Protein AF-A0A424LTQ8-F1 (afdb_monomer_lite)

Sequence (205 aa):
MEDQVSGLEHLHDEPVENKLCDQGLQNGLINLIQSFLKNLHNIVESGQSKFTIGIYLDWYNEIPKEGSGSLGEYYKSGTFILKDDLNLGSEISSEIFNAEGLTGVSLEIQSWIKACFNNGKAQFHNKLRERNDLSIYANNLPVVCSEDDSSGVLFIVGDKMEDIPNDFNEVTRIHNRIISNWINKYNDCIRQRILNDGLNKVTEK

Secondary structure (DSSP, 8-state):
---------------TTHHHHHS-HHHHHHHHTHHHHHHHHHHTT-S---EEEEEEEEEEE-PPPTT---TT--EEEEEEEEEETT--TTTS-TTTTT-SS--HHHHHHHHHHHHHHHHTS-EEES--SS-TTEEEEEEEEEETTEEEEEEEEEEEEEE--S---TTHHHHHHHHHHHHHHHHHHHHHHHHHHHHHHHHHHHHT-

pLDDT: mean 82.55, std 18.39, range [30.42, 98.0]

Structure (mmCIF, N/CA/C/O backbone):
data_AF-A0A424LTQ8-F1
#
_entry.id   AF-A0A424LTQ8-F1
#
loop_
_atom_site.group_PDB
_atom_site.id
_atom_site.type_symbol
_atom_site.label_atom_id
_atom_site.label_alt_id
_atom_site.label_comp_id
_atom_site.label_asym_id
_atom_site.label_entity_id
_atom_site.label_seq_id
_atom_site.pdbx_PDB_ins_code
_atom_site.Cartn_x
_atom_site.Cartn_y
_atom_site.Cartn_z
_atom_site.occupancy
_atom_site.B_iso_or_equiv
_atom_site.auth_seq_id
_atom_site.auth_comp_id
_atom_site.auth_asym_id
_atom_site.auth_atom_id
_atom_site.pdbx_PDB_model_num
ATOM 1 N N . MET A 1 1 ? -19.118 -25.590 -57.450 1.00 36.28 1 MET A N 1
ATOM 2 C CA . MET A 1 1 ? -17.846 -26.235 -57.094 1.00 36.28 1 MET A CA 1
ATOM 3 C C . MET A 1 1 ? -16.843 -25.106 -57.103 1.00 36.28 1 MET A C 1
ATOM 5 O O . MET A 1 1 ? -16.717 -24.519 -58.168 1.00 36.28 1 MET A O 1
ATOM 9 N N . GLU A 1 2 ? -16.302 -24.779 -55.921 1.00 30.42 2 GLU A N 1
ATOM 10 C CA . GLU A 1 2 ? -15.212 -23.806 -55.671 1.00 30.42 2 GLU A CA 1
ATOM 11 C C . GLU A 1 2 ? -15.566 -22.328 -55.991 1.00 30.42 2 GLU A C 1
ATOM 13 O O . GLU A 1 2 ? -16.205 -22.032 -56.990 1.00 30.42 2 GLU A O 1
ATOM 18 N N . ASP A 1 3 ? -15.276 -21.310 -55.185 1.00 32.12 3 ASP A N 1
ATOM 19 C CA . ASP A 1 3 ? -14.577 -21.230 -53.907 1.00 32.12 3 ASP A CA 1
ATOM 20 C C . ASP A 1 3 ? -15.017 -19.967 -53.150 1.00 32.12 3 ASP A C 1
ATOM 22 O O . ASP A 1 3 ? -15.367 -18.940 -53.737 1.00 32.12 3 ASP A O 1
ATOM 26 N N . GLN A 1 4 ? -15.012 -20.077 -51.823 1.00 41.00 4 GLN A N 1
ATOM 27 C CA . GLN A 1 4 ? -15.064 -18.956 -50.891 1.00 41.00 4 GLN A CA 1
ATOM 28 C C . GLN A 1 4 ? -13.685 -18.275 -50.795 1.00 41.00 4 GLN A C 1
ATOM 30 O O . GLN A 1 4 ? -12.677 -18.819 -51.230 1.00 41.00 4 GLN A O 1
ATOM 35 N N . VAL A 1 5 ? -13.672 -17.150 -50.075 1.00 40.47 5 VAL A N 1
ATOM 36 C CA . VAL A 1 5 ? -12.535 -16.487 -49.406 1.00 40.47 5 VAL A CA 1
ATOM 37 C C . VAL A 1 5 ? -12.004 -15.231 -50.104 1.00 40.47 5 VAL A C 1
ATOM 39 O O . VAL A 1 5 ? -11.164 -15.272 -50.991 1.00 40.47 5 VAL A O 1
ATOM 42 N N . SER A 1 6 ? -12.414 -14.079 -49.571 1.00 33.31 6 SER A N 1
ATOM 43 C CA . SER A 1 6 ? -11.492 -12.980 -49.264 1.00 33.31 6 SER A CA 1
ATOM 44 C C . SER A 1 6 ? -12.150 -12.081 -48.218 1.00 33.31 6 SER A C 1
ATOM 46 O O . SER A 1 6 ? -12.940 -11.194 -48.524 1.00 33.31 6 SER A O 1
ATOM 48 N N . GLY A 1 7 ? -11.889 -12.406 -46.957 1.00 36.03 7 GLY A N 1
ATOM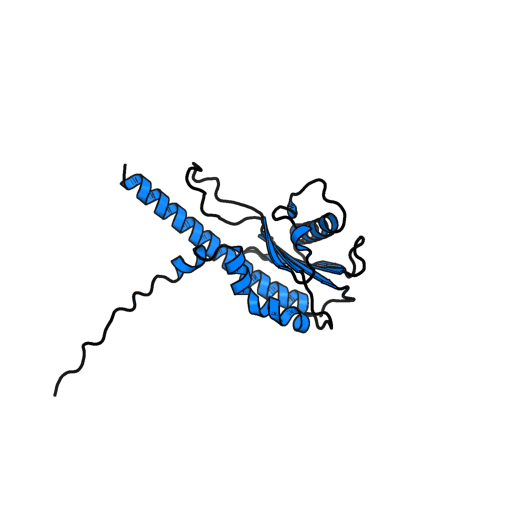 49 C CA . GLY A 1 7 ? -12.362 -11.686 -45.782 1.00 36.03 7 GLY A CA 1
ATOM 50 C C . GLY A 1 7 ? -11.366 -11.919 -44.659 1.00 36.03 7 GLY A C 1
ATOM 51 O O . GLY A 1 7 ? -11.648 -12.643 -43.713 1.00 36.03 7 GLY A O 1
ATOM 52 N N . LEU A 1 8 ? -10.161 -11.385 -44.836 1.00 34.38 8 LEU A N 1
ATOM 53 C CA . LEU A 1 8 ? -9.112 -11.328 -43.824 1.00 34.38 8 LEU A CA 1
ATOM 54 C C . LEU A 1 8 ? -8.571 -9.899 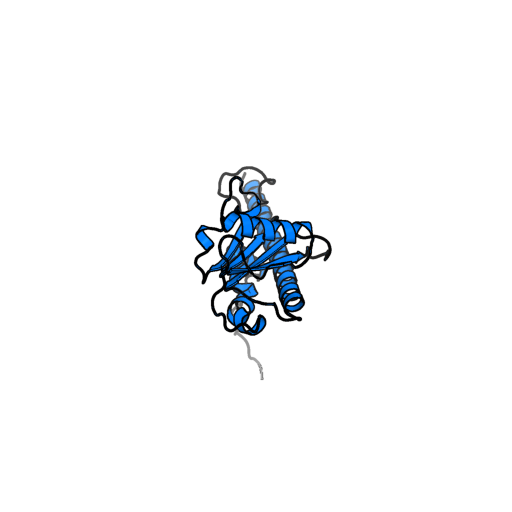-43.837 1.00 34.38 8 LEU A C 1
ATOM 56 O O . LEU A 1 8 ? -7.515 -9.607 -44.388 1.00 34.38 8 LEU A O 1
ATOM 60 N N . GLU A 1 9 ? -9.350 -8.988 -43.258 1.00 36.91 9 GLU A N 1
ATOM 61 C CA . GLU A 1 9 ? -8.767 -7.774 -42.704 1.00 36.91 9 GLU A CA 1
ATOM 62 C C . GLU A 1 9 ? -7.953 -8.198 -41.483 1.00 36.91 9 GLU A C 1
ATOM 64 O O . GLU A 1 9 ? -8.462 -8.780 -40.524 1.00 36.91 9 GLU A O 1
ATOM 69 N N . HIS A 1 10 ? -6.649 -7.976 -41.590 1.00 36.47 10 HIS A N 1
ATOM 70 C CA . HIS A 1 10 ? -5.674 -8.198 -40.544 1.00 36.47 10 HIS A CA 1
ATOM 71 C C . HIS A 1 10 ? -6.069 -7.420 -39.282 1.00 36.47 10 HIS A C 1
ATOM 73 O O . HIS A 1 10 ? -5.899 -6.204 -39.208 1.00 36.47 10 HIS A O 1
ATOM 79 N N . LEU A 1 11 ? -6.542 -8.141 -38.263 1.00 36.22 11 LEU A N 1
ATOM 80 C CA . LEU A 1 11 ? -6.367 -7.739 -36.873 1.00 36.22 11 LEU A CA 1
ATOM 81 C C . LEU A 1 11 ? -4.857 -7.652 -36.635 1.00 36.22 11 LEU A C 1
ATOM 83 O O . LEU A 1 11 ? -4.186 -8.652 -36.388 1.00 36.22 11 LEU A O 1
ATOM 87 N N . HIS A 1 12 ? -4.310 -6.448 -36.776 1.00 38.44 12 HIS A N 1
ATOM 88 C CA . HIS A 1 12 ? -3.075 -6.095 -36.102 1.00 38.44 12 HIS A CA 1
ATOM 89 C C . HIS A 1 12 ? -3.380 -6.118 -34.603 1.00 38.44 12 HIS A C 1
ATOM 91 O O . HIS A 1 12 ? -3.772 -5.111 -34.017 1.00 38.44 12 HIS A O 1
ATOM 97 N N . ASP A 1 13 ? -3.249 -7.298 -33.999 1.00 38.66 13 ASP A N 1
ATOM 98 C CA . ASP A 1 13 ? -3.041 -7.416 -32.566 1.00 38.66 13 ASP A CA 1
ATOM 99 C C . ASP A 1 13 ? -1.748 -6.659 -32.260 1.00 38.66 13 ASP A C 1
ATOM 101 O O . ASP A 1 13 ? -0.641 -7.166 -32.454 1.00 38.66 13 ASP A O 1
ATOM 105 N N . GLU A 1 14 ? -1.871 -5.403 -31.830 1.00 41.34 14 GLU A N 1
ATOM 106 C CA . GLU A 1 14 ? -0.775 -4.781 -31.103 1.00 41.34 14 GLU A CA 1
ATOM 107 C C . GLU A 1 14 ? -0.425 -5.706 -29.932 1.00 41.34 14 GLU A C 1
ATOM 109 O O . GLU A 1 14 ? -1.330 -6.104 -29.184 1.00 41.34 14 GLU A O 1
ATOM 114 N N . PRO A 1 15 ? 0.853 -6.084 -29.760 1.00 42.12 15 PRO A N 1
ATOM 115 C CA . PRO A 1 15 ? 1.232 -6.982 -28.688 1.00 42.12 15 PRO A CA 1
ATOM 116 C C . PRO A 1 15 ? 0.798 -6.359 -27.359 1.00 42.12 15 PRO A C 1
ATOM 118 O O . PRO A 1 15 ? 1.140 -5.218 -27.048 1.00 42.12 15 PRO A O 1
ATOM 121 N N . VAL A 1 16 ? 0.026 -7.125 -26.580 1.00 47.75 16 VAL A N 1
ATOM 122 C CA . VAL A 1 16 ? -0.549 -6.762 -25.268 1.00 47.75 16 VAL A CA 1
ATOM 123 C C . VAL A 1 16 ? 0.485 -6.123 -24.325 1.00 47.75 16 VAL A C 1
ATOM 125 O O . VAL A 1 16 ? 0.123 -5.351 -23.439 1.00 47.75 16 VAL A O 1
ATOM 128 N N . GLU A 1 17 ? 1.769 -6.402 -24.549 1.00 46.22 17 GLU A N 1
ATOM 129 C CA . GLU A 1 17 ? 2.908 -5.837 -23.831 1.00 46.22 17 GLU A CA 1
ATOM 130 C C . GLU A 1 17 ? 3.000 -4.306 -23.924 1.00 46.22 17 GLU A C 1
ATOM 132 O O . GLU A 1 17 ? 3.291 -3.690 -22.905 1.00 46.22 17 GLU A O 1
ATOM 137 N N . ASN A 1 18 ? 2.656 -3.662 -25.048 1.00 49.69 18 ASN A N 1
ATOM 138 C CA . ASN A 1 18 ? 2.764 -2.196 -25.151 1.00 49.69 18 ASN A CA 1
ATOM 139 C C . ASN A 1 18 ? 1.735 -1.455 -24.279 1.00 49.69 18 ASN A C 1
ATOM 141 O O . ASN A 1 18 ? 2.055 -0.430 -23.685 1.00 49.69 18 ASN A O 1
ATOM 145 N N . LYS A 1 19 ? 0.534 -2.016 -24.081 1.00 60.84 19 LYS A N 1
ATOM 146 C CA . LYS A 1 19 ? -0.548 -1.338 -23.338 1.00 60.84 19 LYS A CA 1
ATOM 147 C C . LYS A 1 19 ? -0.306 -1.233 -21.830 1.00 60.84 19 LYS A C 1
ATOM 149 O O . LYS A 1 19 ? -0.978 -0.445 -21.165 1.00 60.84 19 LYS A O 1
ATOM 154 N N . LEU A 1 20 ? 0.602 -2.038 -21.270 1.00 66.56 20 LEU A N 1
ATOM 155 C CA . LEU A 1 20 ? 0.765 -2.164 -19.818 1.00 66.56 20 LEU A CA 1
ATOM 156 C C . LEU A 1 20 ? 1.574 -1.008 -19.216 1.00 66.56 20 LEU A C 1
ATOM 158 O O . LEU A 1 20 ? 1.209 -0.514 -18.153 1.00 66.56 20 LEU A O 1
ATOM 162 N N . CYS A 1 21 ? 2.616 -0.538 -19.907 1.00 69.81 21 CYS A N 1
ATOM 163 C CA . CYS A 1 21 ? 3.377 0.645 -19.498 1.00 69.81 21 CYS A CA 1
ATOM 164 C C . CYS A 1 21 ? 2.826 1.973 -20.051 1.00 69.81 21 CYS A C 1
ATOM 166 O O . CYS A 1 21 ? 3.311 3.035 -19.666 1.00 69.81 21 CYS A O 1
ATOM 168 N N . ASP A 1 22 ? 1.792 1.934 -20.897 1.00 63.06 22 ASP A N 1
ATOM 169 C CA . ASP A 1 22 ? 1.075 3.133 -21.358 1.00 63.06 22 ASP A CA 1
ATOM 170 C C . ASP A 1 22 ? 0.050 3.642 -20.330 1.00 63.06 22 ASP A C 1
ATOM 172 O O . ASP A 1 22 ? -0.282 4.829 -20.287 1.00 63.06 22 ASP A O 1
ATOM 176 N N . GLN A 1 23 ? -0.445 2.755 -19.464 1.00 67.00 23 GLN A N 1
ATOM 177 C CA . GLN A 1 23 ? -1.283 3.123 -18.329 1.00 67.00 23 GLN A CA 1
ATOM 178 C C . GLN A 1 23 ? -0.360 3.490 -17.165 1.00 67.00 23 GLN A C 1
ATOM 180 O O . GLN A 1 23 ? 0.257 2.610 -16.573 1.00 67.00 23 GLN A O 1
ATOM 185 N N . GLY A 1 24 ? -0.236 4.784 -16.841 1.00 81.50 24 GLY A N 1
ATOM 186 C CA . GLY A 1 24 ? 0.601 5.231 -15.718 1.00 81.50 24 GLY A CA 1
ATOM 187 C C . GLY A 1 24 ? 0.366 4.393 -14.452 1.00 81.50 24 GLY A C 1
ATOM 188 O O . GLY A 1 24 ? -0.779 4.045 -14.154 1.00 81.50 24 GLY A O 1
ATOM 189 N N . LEU A 1 25 ? 1.444 4.066 -13.726 1.00 89.38 25 LEU A N 1
ATOM 190 C CA . LEU A 1 25 ? 1.485 3.046 -12.664 1.00 89.38 25 LEU A CA 1
ATOM 191 C C . LEU A 1 25 ? 0.255 3.039 -11.739 1.00 89.38 25 LEU A C 1
ATOM 193 O O . LEU A 1 25 ? -0.378 2.003 -11.553 1.00 89.38 25 LEU A O 1
ATOM 197 N N . GLN A 1 26 ? -0.116 4.202 -11.197 1.00 91.25 26 GLN A N 1
ATOM 198 C CA . GLN A 1 26 ? -1.254 4.342 -10.285 1.00 91.25 26 GLN A CA 1
ATOM 199 C C . GLN A 1 26 ? -2.590 3.936 -10.927 1.00 91.25 26 GLN A C 1
ATOM 201 O O . GLN A 1 26 ? -3.378 3.229 -10.303 1.00 91.25 26 GLN A O 1
ATOM 206 N N . ASN A 1 27 ? -2.839 4.328 -12.179 1.00 91.50 27 ASN A N 1
ATOM 207 C CA . ASN A 1 27 ? -4.059 3.951 -12.898 1.00 91.50 27 ASN A CA 1
ATOM 208 C C . ASN A 1 27 ? -4.094 2.446 -13.173 1.00 91.50 27 ASN A C 1
ATOM 210 O O . ASN A 1 27 ? -5.141 1.819 -13.020 1.00 91.50 27 ASN A O 1
ATOM 214 N N . GLY A 1 28 ? -2.948 1.862 -13.535 1.00 91.81 28 GLY A N 1
ATOM 215 C CA . GLY A 1 28 ? -2.819 0.419 -13.716 1.00 91.81 28 GLY A CA 1
ATOM 216 C C . GLY A 1 28 ? -3.145 -0.357 -12.435 1.00 91.81 28 GLY A C 1
ATOM 217 O O . GLY A 1 28 ? -3.942 -1.295 -12.473 1.00 91.81 28 GLY A O 1
ATOM 218 N N . LEU A 1 29 ? -2.629 0.098 -11.287 1.00 93.81 29 LEU A N 1
ATOM 219 C CA . LEU A 1 29 ? -2.947 -0.467 -9.972 1.00 93.81 29 LEU A CA 1
ATOM 220 C C . LEU A 1 29 ? -4.442 -0.353 -9.648 1.00 93.81 29 LEU A C 1
ATOM 222 O O . LEU A 1 29 ? -5.066 -1.352 -9.298 1.00 93.81 29 LEU A O 1
ATOM 226 N N . ILE A 1 30 ? -5.039 0.833 -9.809 1.00 94.25 30 ILE A N 1
ATOM 227 C CA . ILE A 1 30 ? -6.473 1.051 -9.554 1.00 94.25 30 ILE A CA 1
ATOM 228 C C . ILE A 1 30 ? -7.331 0.120 -10.417 1.00 94.25 30 ILE A C 1
ATOM 230 O O . ILE A 1 30 ? -8.265 -0.498 -9.905 1.00 94.25 30 ILE A O 1
ATOM 234 N N . ASN A 1 31 ? -7.009 -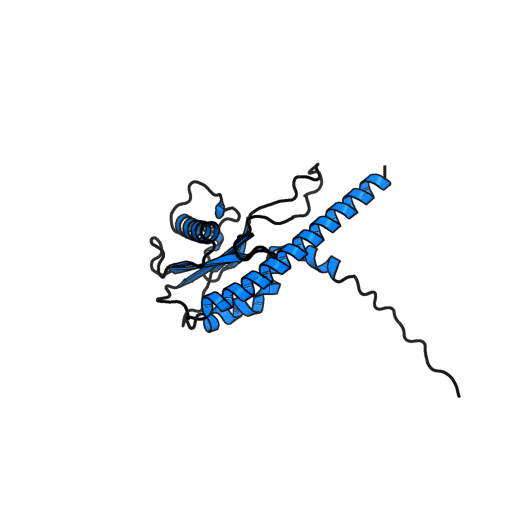0.010 -11.706 1.00 93.44 31 ASN A N 1
ATOM 235 C CA . ASN A 1 31 ? -7.736 -0.881 -12.628 1.00 93.44 31 ASN A CA 1
ATOM 236 C C . ASN A 1 31 ? -7.616 -2.358 -12.232 1.00 93.44 31 ASN A C 1
ATOM 238 O O . ASN A 1 31 ? -8.616 -3.075 -12.243 1.00 93.44 31 ASN A O 1
ATOM 242 N N . LEU A 1 32 ? -6.417 -2.801 -11.841 1.00 94.00 32 LEU A N 1
ATOM 243 C CA . LEU A 1 32 ? -6.137 -4.182 -11.448 1.00 94.00 32 LEU A CA 1
ATOM 244 C C . LEU A 1 32 ? -6.986 -4.632 -10.255 1.00 94.00 32 LEU A C 1
ATOM 246 O O . LEU A 1 32 ? -7.544 -5.728 -10.270 1.00 94.00 32 LEU A O 1
ATOM 250 N N . ILE A 1 33 ? -7.088 -3.790 -9.223 1.00 93.94 33 ILE A N 1
ATOM 251 C CA . ILE A 1 33 ? -7.769 -4.142 -7.970 1.00 93.94 33 ILE A CA 1
ATOM 252 C C . ILE A 1 33 ? -9.131 -3.466 -7.806 1.00 93.94 33 ILE A C 1
ATOM 254 O O . ILE A 1 33 ? -9.692 -3.453 -6.712 1.00 93.94 33 ILE A O 1
ATOM 258 N N . GLN A 1 34 ? -9.711 -2.931 -8.881 1.00 94.44 34 GLN A N 1
ATOM 259 C CA . GLN A 1 34 ? -10.949 -2.153 -8.813 1.00 94.44 34 GLN A CA 1
ATOM 260 C C . GLN A 1 34 ? -12.094 -2.911 -8.120 1.00 94.44 34 GLN A C 1
ATOM 262 O O . GLN A 1 34 ? -12.846 -2.330 -7.334 1.00 94.44 34 GLN A O 1
ATOM 267 N N . SER A 1 35 ? -12.222 -4.212 -8.389 1.00 92.12 35 SER A N 1
ATOM 268 C CA . SER A 1 35 ? -13.236 -5.069 -7.764 1.00 92.12 35 SER A CA 1
ATOM 269 C C . SER A 1 35 ? -13.028 -5.216 -6.257 1.00 92.12 35 SER A C 1
ATOM 271 O O . SER A 1 35 ? -14.005 -5.201 -5.512 1.00 92.12 35 SER A O 1
ATOM 273 N N . PHE A 1 36 ? -11.778 -5.301 -5.798 1.00 92.56 36 PHE A N 1
ATOM 274 C CA . PHE A 1 36 ? -11.443 -5.310 -4.374 1.00 92.56 36 PHE A CA 1
ATOM 275 C C . PHE A 1 36 ? -11.800 -3.971 -3.723 1.00 92.56 36 PHE A C 1
ATOM 277 O O . PHE A 1 36 ? -12.540 -3.940 -2.743 1.00 92.56 36 PHE A O 1
ATOM 284 N N . LEU A 1 37 ? -11.382 -2.854 -4.331 1.00 91.69 37 LEU A N 1
ATOM 285 C CA . LEU A 1 37 ? -11.650 -1.501 -3.825 1.00 91.69 37 LEU A CA 1
ATOM 286 C C . LEU A 1 37 ? -13.154 -1.207 -3.681 1.00 91.69 37 LEU A C 1
ATOM 288 O O . LEU A 1 37 ? -13.581 -0.577 -2.710 1.00 91.69 37 LEU A O 1
ATOM 292 N N . LYS A 1 38 ? -13.969 -1.657 -4.645 1.00 90.12 38 LYS A N 1
ATOM 293 C CA . LYS A 1 38 ? -15.429 -1.462 -4.638 1.00 90.12 38 LYS A CA 1
ATOM 294 C C . LYS A 1 38 ? -16.132 -2.315 -3.585 1.00 90.12 38 LYS A C 1
ATOM 296 O O . LYS A 1 38 ? -17.076 -1.841 -2.960 1.00 90.12 38 LYS A O 1
ATOM 301 N N . ASN A 1 39 ? -15.677 -3.549 -3.385 1.00 89.69 39 ASN A N 1
ATOM 302 C CA . ASN A 1 39 ? -16.342 -4.515 -2.510 1.00 89.69 39 ASN A CA 1
ATOM 303 C C . ASN A 1 39 ? -15.751 -4.581 -1.099 1.00 89.69 39 ASN A C 1
ATOM 305 O O . ASN A 1 39 ? -16.219 -5.384 -0.300 1.00 89.69 39 ASN A O 1
ATOM 309 N N . LEU A 1 40 ? -14.764 -3.741 -0.774 1.00 89.44 40 LEU A N 1
ATOM 310 C CA . LEU A 1 40 ? -14.056 -3.807 0.503 1.00 89.44 40 LEU A CA 1
ATOM 311 C C . LEU A 1 40 ? -14.987 -3.760 1.724 1.00 89.44 40 LEU A C 1
ATOM 313 O O . LEU A 1 40 ? -14.783 -4.521 2.656 1.00 89.44 40 LEU A O 1
ATOM 317 N N . HIS A 1 41 ? -16.040 -2.941 1.698 1.00 86.38 41 HIS A N 1
ATOM 318 C CA . HIS A 1 41 ? -17.040 -2.886 2.774 1.00 86.38 41 HIS A CA 1
ATOM 319 C C . HIS A 1 41 ? -17.693 -4.253 3.058 1.00 86.38 41 HIS A C 1
ATOM 321 O O . HIS A 1 41 ? -17.891 -4.611 4.213 1.00 86.38 41 HIS A O 1
ATOM 327 N N . ASN A 1 42 ? -17.965 -5.045 2.013 1.00 85.94 42 ASN A N 1
ATOM 328 C CA . ASN A 1 42 ? -18.494 -6.402 2.159 1.00 85.94 42 ASN A CA 1
ATOM 329 C C . ASN A 1 42 ? -17.425 -7.362 2.682 1.00 85.94 42 ASN A C 1
ATOM 331 O O . ASN A 1 42 ? -17.721 -8.212 3.509 1.00 85.94 42 ASN A O 1
ATOM 335 N N . ILE A 1 43 ? -16.188 -7.219 2.197 1.00 84.31 43 ILE A N 1
ATOM 336 C CA . ILE A 1 43 ? -15.061 -8.084 2.568 1.00 84.31 43 ILE A CA 1
ATOM 337 C C . ILE A 1 43 ? -14.685 -7.898 4.042 1.00 84.31 43 ILE A C 1
ATOM 339 O O . ILE A 1 43 ? -14.339 -8.864 4.705 1.00 84.31 43 ILE A O 1
ATOM 343 N N . VAL A 1 44 ? -14.735 -6.666 4.550 1.00 82.94 44 VAL A N 1
ATOM 344 C CA . VAL A 1 44 ? -14.394 -6.344 5.944 1.00 82.94 44 VAL A CA 1
ATOM 345 C C . VAL A 1 44 ? -15.604 -6.520 6.875 1.00 82.94 44 VAL A C 1
ATOM 347 O O . VAL A 1 44 ? -15.513 -6.235 8.064 1.00 82.94 44 VAL A O 1
ATOM 350 N N . GLU A 1 45 ? -16.743 -6.988 6.345 1.00 78.50 45 GLU A N 1
ATOM 351 C CA . GLU A 1 45 ? -18.013 -7.173 7.065 1.00 78.50 45 GLU A CA 1
ATOM 352 C C . GLU A 1 45 ? -18.423 -5.952 7.907 1.00 78.50 45 GLU A C 1
ATOM 354 O O . GLU A 1 45 ? -19.097 -6.062 8.933 1.00 78.50 45 GLU A O 1
ATOM 359 N N . SER A 1 46 ? -18.011 -4.756 7.485 1.00 67.94 46 SER A N 1
ATOM 360 C CA . SER A 1 46 ? -18.218 -3.546 8.260 1.00 67.94 46 SER A CA 1
ATOM 361 C C . SER A 1 46 ? -19.415 -2.776 7.713 1.00 67.94 46 SER A C 1
ATOM 363 O O . SER A 1 46 ? -19.612 -2.634 6.508 1.00 67.94 46 SER A O 1
ATOM 365 N N . GLY A 1 47 ? -20.214 -2.200 8.614 1.00 64.06 47 GLY A N 1
ATOM 366 C CA . GLY A 1 47 ? -21.229 -1.208 8.236 1.00 64.06 47 GLY A CA 1
ATOM 367 C C . GLY A 1 47 ? -20.625 0.106 7.713 1.00 64.06 47 GLY A C 1
ATOM 368 O O . GLY A 1 47 ? -21.355 1.066 7.471 1.00 64.06 47 GLY A O 1
ATOM 369 N N . GLN A 1 48 ? -19.298 0.177 7.584 1.00 66.00 48 GLN A N 1
ATOM 370 C CA . GLN A 1 48 ? -18.566 1.352 7.149 1.00 66.00 48 GLN A CA 1
ATOM 371 C C . GLN A 1 48 ? -18.477 1.374 5.627 1.00 66.00 48 GLN A C 1
ATOM 373 O O . GLN A 1 48 ? -18.240 0.361 4.972 1.00 66.00 48 GLN A O 1
ATOM 378 N N . SER A 1 49 ? -18.647 2.560 5.051 1.00 70.88 49 SER A N 1
ATOM 379 C CA . SER A 1 49 ? -18.654 2.736 3.594 1.00 70.88 49 SER A CA 1
ATOM 380 C C . SER A 1 49 ? -17.432 3.479 3.060 1.00 70.88 49 SER A C 1
ATOM 382 O O . SER A 1 49 ? -17.228 3.491 1.845 1.00 70.88 49 SER A O 1
ATOM 384 N N . LYS A 1 50 ? -16.620 4.085 3.938 1.00 90.38 50 LYS A N 1
ATOM 385 C CA . LYS A 1 50 ? -15.533 4.985 3.550 1.00 90.38 50 LYS A CA 1
ATOM 386 C C . LYS A 1 50 ? -14.175 4.428 3.933 1.00 90.38 50 LYS A C 1
ATOM 388 O O . LYS A 1 50 ? -13.933 4.094 5.087 1.00 90.38 50 LYS A O 1
ATOM 393 N N . PHE A 1 51 ? -13.286 4.389 2.949 1.00 93.88 51 PHE A N 1
ATOM 394 C CA . PHE A 1 51 ? -11.905 3.973 3.136 1.00 93.88 51 PHE A CA 1
ATOM 395 C C . PHE A 1 51 ? -10.960 4.886 2.356 1.00 93.88 51 PHE A C 1
ATOM 397 O O . PHE A 1 51 ? -11.246 5.254 1.213 1.00 93.88 51 PHE A O 1
ATOM 404 N N . THR A 1 52 ? -9.802 5.175 2.943 1.00 96.06 52 THR A N 1
ATOM 405 C CA . THR A 1 52 ? -8.617 5.605 2.200 1.00 96.06 52 THR A CA 1
ATOM 406 C C . THR A 1 52 ? -7.683 4.415 2.068 1.00 96.06 52 THR A C 1
ATOM 408 O O . THR A 1 52 ? -7.235 3.841 3.056 1.00 96.06 52 THR A O 1
ATOM 411 N N . ILE A 1 53 ? -7.414 4.018 0.832 1.00 96.69 53 ILE A N 1
ATOM 412 C CA . ILE A 1 53 ? -6.622 2.841 0.493 1.00 96.69 53 ILE A CA 1
ATOM 413 C C . ILE A 1 53 ? -5.421 3.329 -0.286 1.00 96.69 53 ILE A C 1
ATOM 415 O O . ILE A 1 53 ? -5.571 4.049 -1.275 1.00 96.69 53 ILE A O 1
ATOM 419 N N . GLY A 1 54 ? -4.236 2.912 0.127 1.00 97.38 54 GLY A N 1
ATOM 420 C CA . GLY A 1 54 ? -3.020 3.242 -0.583 1.00 97.38 54 GLY A CA 1
ATOM 421 C C . GLY A 1 54 ? -2.025 2.105 -0.570 1.00 97.38 54 GLY A C 1
ATOM 422 O O . GLY A 1 54 ? -2.177 1.099 0.121 1.00 97.38 54 GLY A O 1
ATOM 423 N N . ILE A 1 55 ? -1.004 2.274 -1.390 1.00 97.81 55 ILE A N 1
ATOM 424 C CA . ILE A 1 55 ? 0.073 1.317 -1.543 1.00 97.81 55 ILE A CA 1
ATOM 425 C C . ILE A 1 55 ? 1.400 2.054 -1.523 1.00 97.81 55 ILE A C 1
ATOM 427 O O . ILE A 1 55 ? 1.613 2.989 -2.291 1.00 97.81 55 ILE A O 1
ATOM 431 N N . TYR A 1 56 ? 2.284 1.635 -0.631 1.00 97.69 56 TYR A N 1
ATOM 432 C CA . TYR A 1 56 ? 3.691 1.989 -0.670 1.00 97.69 56 TYR A CA 1
ATOM 433 C C . TYR A 1 56 ? 4.447 0.937 -1.480 1.00 97.69 56 TYR A C 1
ATOM 435 O O . TYR A 1 56 ? 4.258 -0.258 -1.262 1.00 97.69 56 TYR A O 1
ATOM 443 N N . LEU A 1 57 ? 5.309 1.383 -2.387 1.00 96.75 57 LEU A N 1
ATOM 444 C CA . LEU A 1 57 ? 6.228 0.554 -3.154 1.00 96.75 57 LEU A CA 1
ATOM 445 C C . LEU A 1 57 ? 7.660 0.946 -2.807 1.00 96.75 57 LEU A C 1
ATOM 447 O O . LEU A 1 57 ? 8.030 2.118 -2.932 1.00 96.75 57 LEU A O 1
ATOM 451 N N . ASP A 1 58 ? 8.457 -0.043 -2.412 1.00 94.62 58 ASP A N 1
ATOM 452 C CA . ASP A 1 58 ? 9.879 0.157 -2.122 1.00 94.62 58 ASP A CA 1
ATOM 453 C C . ASP A 1 58 ? 10.671 0.456 -3.397 1.00 94.62 58 ASP A C 1
ATOM 455 O O . ASP A 1 58 ? 11.586 1.274 -3.395 1.00 94.62 58 ASP A O 1
ATOM 459 N N . TRP A 1 59 ? 10.250 -0.117 -4.527 1.00 91.94 59 TRP A N 1
ATOM 460 C CA . TRP A 1 59 ? 10.791 0.249 -5.827 1.00 91.94 59 TRP A CA 1
ATOM 461 C C . TRP A 1 59 ? 9.806 -0.010 -6.979 1.00 91.94 59 TRP A C 1
ATOM 463 O O . TRP A 1 59 ? 9.006 -0.947 -6.956 1.00 91.94 59 TRP A O 1
ATOM 473 N N . TYR A 1 60 ? 9.890 0.814 -8.019 1.00 91.38 60 TYR A N 1
ATOM 474 C CA . TYR A 1 60 ? 9.271 0.634 -9.332 1.00 91.38 60 TYR A CA 1
ATOM 475 C C . TYR A 1 60 ? 10.094 1.362 -10.403 1.00 91.38 60 TYR A C 1
ATOM 477 O O . TYR A 1 60 ? 10.882 2.256 -10.085 1.00 91.38 60 TYR A O 1
ATOM 485 N N . ASN A 1 61 ? 9.909 0.982 -11.668 1.00 88.38 61 ASN A N 1
ATOM 486 C CA . ASN A 1 61 ? 10.541 1.644 -12.806 1.00 88.38 61 ASN A CA 1
ATOM 487 C C . ASN A 1 61 ? 9.652 2.765 -13.360 1.00 88.38 61 ASN A C 1
ATOM 489 O O . ASN A 1 61 ? 8.450 2.575 -13.540 1.00 88.38 61 ASN A O 1
ATOM 493 N N . GLU A 1 62 ? 10.235 3.904 -13.721 1.00 83.75 62 GLU A N 1
ATOM 494 C CA . GLU A 1 62 ? 9.535 4.970 -14.450 1.00 83.75 62 GLU A CA 1
ATOM 495 C C . GLU A 1 62 ? 10.316 5.382 -15.704 1.00 83.75 62 GLU A C 1
ATOM 497 O O . GLU A 1 62 ? 11.547 5.343 -15.725 1.00 83.75 62 GLU A O 1
ATOM 502 N N . ILE A 1 63 ? 9.597 5.783 -16.760 1.00 76.31 63 ILE A N 1
ATOM 503 C CA . ILE A 1 63 ? 10.221 6.352 -17.957 1.00 76.31 63 ILE A CA 1
ATOM 504 C C . ILE A 1 63 ? 10.854 7.702 -17.576 1.00 76.31 63 ILE A C 1
ATOM 506 O O . ILE A 1 63 ? 10.187 8.537 -16.956 1.00 76.31 63 ILE A O 1
ATOM 510 N N . PRO A 1 64 ? 12.116 7.964 -17.949 1.00 68.25 64 PRO A N 1
ATOM 511 C CA . PRO A 1 64 ? 12.784 9.207 -17.593 1.00 68.25 64 PRO A CA 1
ATOM 512 C C . PRO A 1 64 ? 12.145 10.399 -18.296 1.00 68.25 64 PRO A C 1
ATOM 514 O O . PRO A 1 64 ? 11.737 10.314 -19.456 1.00 68.25 64 PRO A O 1
ATOM 517 N N . LYS A 1 65 ? 12.152 11.557 -17.633 1.00 66.00 65 LYS A N 1
ATOM 518 C CA . LYS A 1 65 ? 11.896 12.824 -18.327 1.00 66.00 65 LYS A CA 1
ATOM 519 C C . LYS A 1 65 ? 13.047 13.088 -19.300 1.00 66.00 65 LYS A C 1
ATOM 521 O O . LYS A 1 65 ? 14.212 12.860 -18.952 1.00 66.00 65 LYS A O 1
ATOM 526 N N . GLU A 1 66 ? 12.723 13.551 -20.507 1.00 59.62 66 GLU A N 1
ATOM 527 C CA . GLU A 1 66 ? 13.710 13.844 -21.551 1.00 59.62 66 GLU A CA 1
ATOM 528 C C . GLU A 1 66 ? 14.879 14.679 -20.997 1.00 59.62 66 GLU A C 1
ATOM 530 O O . GLU A 1 66 ? 14.672 15.696 -20.338 1.00 59.62 66 GLU A O 1
ATOM 535 N N . GLY A 1 67 ? 16.114 14.226 -21.239 1.00 55.06 67 GLY A N 1
ATOM 536 C CA . GLY A 1 67 ? 17.337 14.919 -20.810 1.00 55.06 67 GLY A CA 1
ATOM 537 C C . GLY A 1 67 ? 17.984 14.419 -19.511 1.00 55.06 67 GLY A C 1
ATOM 538 O O . GLY A 1 67 ? 19.080 14.869 -19.190 1.00 55.06 67 GLY A O 1
ATOM 539 N N . SER A 1 68 ? 17.378 13.466 -18.793 1.00 55.75 68 SER A N 1
ATOM 540 C CA . SER A 1 68 ? 18.028 12.787 -17.656 1.00 55.75 68 SER A CA 1
ATOM 541 C C . SER A 1 68 ? 18.963 11.677 -18.159 1.00 55.75 68 SER A C 1
ATOM 543 O O . SER A 1 68 ? 18.547 10.637 -18.667 1.00 55.75 68 SER A O 1
ATOM 545 N N . GLY A 1 69 ? 20.265 11.958 -18.142 1.00 52.88 69 GLY A N 1
ATOM 546 C CA . GLY A 1 69 ? 21.297 11.081 -18.680 1.00 52.88 69 GLY A CA 1
ATOM 547 C C . GLY A 1 69 ? 21.842 10.108 -17.640 1.00 52.88 69 GLY A C 1
ATOM 548 O O . GLY A 1 69 ? 22.718 10.478 -16.877 1.00 52.88 69 GLY A O 1
ATOM 549 N N . SER A 1 70 ? 21.378 8.859 -17.657 1.00 52.72 70 SER A N 1
ATOM 550 C CA . SER A 1 70 ? 22.172 7.622 -17.515 1.00 52.72 70 SER A CA 1
ATOM 551 C C . SER A 1 70 ? 21.232 6.416 -17.379 1.00 52.72 70 SER A C 1
ATOM 553 O O . SER A 1 70 ? 20.105 6.546 -16.911 1.00 52.72 70 SER A O 1
ATOM 555 N N . LEU A 1 71 ? 21.707 5.224 -17.759 1.00 51.62 71 LEU A N 1
ATOM 556 C CA . LEU A 1 71 ? 20.982 3.949 -17.630 1.00 51.62 71 LEU A CA 1
ATOM 557 C C . LEU A 1 71 ? 20.707 3.490 -16.177 1.00 51.62 71 LEU A C 1
ATOM 559 O O . LEU A 1 71 ? 20.183 2.398 -15.973 1.00 51.62 71 LEU A O 1
ATOM 563 N N . GLY A 1 72 ? 21.080 4.288 -15.170 1.00 50.34 72 GLY A N 1
ATOM 564 C CA . GLY A 1 72 ? 21.054 3.907 -13.754 1.00 50.34 72 GLY A CA 1
ATOM 565 C C . GLY A 1 72 ? 19.947 4.536 -12.899 1.00 50.34 72 GLY A C 1
ATOM 566 O O . GLY A 1 72 ? 19.740 4.073 -11.783 1.00 50.34 72 GLY A O 1
ATOM 567 N N . GLU A 1 73 ? 19.219 5.548 -13.384 1.00 56.09 73 GLU A N 1
ATOM 568 C CA . GLU A 1 73 ? 18.291 6.368 -12.571 1.00 56.09 73 GLU A CA 1
ATOM 569 C C . GLU A 1 73 ? 16.802 6.053 -12.816 1.00 56.09 73 GLU A C 1
ATOM 571 O O . GLU A 1 73 ? 15.959 6.945 -12.895 1.00 56.09 73 GLU A O 1
ATOM 576 N N . TYR A 1 74 ? 16.458 4.773 -12.972 1.00 69.38 74 TYR A N 1
ATOM 577 C CA . TYR A 1 74 ? 15.090 4.353 -13.322 1.00 69.38 74 TYR A CA 1
ATOM 578 C C . TYR A 1 74 ? 14.252 3.879 -12.138 1.00 69.38 74 TYR A C 1
ATOM 580 O O . TYR A 1 74 ? 13.043 3.726 -12.283 1.00 69.38 74 TYR A O 1
ATOM 588 N N . TYR A 1 75 ? 14.882 3.665 -10.982 1.00 80.69 75 TYR A N 1
ATOM 589 C CA . TYR A 1 75 ? 14.240 3.129 -9.787 1.00 80.69 75 TYR A CA 1
ATOM 590 C C . TYR A 1 75 ? 13.727 4.254 -8.894 1.00 80.69 75 TYR A C 1
ATOM 592 O O . TYR A 1 75 ? 14.484 5.136 -8.488 1.00 80.69 75 TYR A O 1
ATOM 600 N N . LYS A 1 76 ? 12.444 4.192 -8.546 1.00 88.06 76 LYS A N 1
ATOM 601 C CA . LYS A 1 76 ? 11.812 5.091 -7.579 1.00 88.06 76 LYS A CA 1
ATOM 602 C C . LYS A 1 76 ? 11.078 4.298 -6.520 1.00 88.06 76 LYS A C 1
ATOM 604 O O . LYS A 1 76 ? 10.532 3.248 -6.821 1.00 88.06 76 LYS A O 1
ATOM 609 N N . SER A 1 77 ? 11.009 4.837 -5.311 1.00 92.56 77 SER A N 1
ATOM 610 C CA . SER A 1 77 ? 10.052 4.406 -4.293 1.00 92.56 77 SER A CA 1
ATOM 611 C C . SER A 1 77 ? 8.909 5.413 -4.231 1.00 92.56 77 SER A C 1
ATOM 613 O O . SER A 1 77 ? 9.042 6.555 -4.684 1.00 92.56 77 SER A O 1
ATOM 615 N N . GLY A 1 78 ? 7.750 5.001 -3.731 1.00 94.62 78 GLY A N 1
ATOM 616 C CA . GLY A 1 78 ? 6.635 5.931 -3.638 1.00 94.62 78 GLY A CA 1
ATOM 617 C C . GLY A 1 78 ? 5.364 5.334 -3.074 1.00 94.62 78 GLY A C 1
ATOM 618 O O . GLY A 1 78 ? 5.181 4.122 -3.032 1.00 94.62 78 GLY A O 1
ATOM 619 N N . THR A 1 79 ? 4.482 6.223 -2.641 1.00 96.12 79 THR A N 1
ATOM 620 C CA . THR A 1 79 ? 3.162 5.902 -2.114 1.00 96.12 79 THR A CA 1
ATOM 621 C C . THR A 1 79 ? 2.088 6.428 -3.046 1.00 96.12 79 THR A C 1
ATOM 623 O O . THR A 1 79 ? 2.128 7.582 -3.473 1.00 96.12 79 THR A O 1
ATOM 626 N N . PHE A 1 80 ? 1.118 5.574 -3.348 1.00 95.81 80 PHE A N 1
ATOM 627 C CA . PHE A 1 80 ? 0.028 5.857 -4.267 1.00 95.81 80 PHE A CA 1
ATOM 628 C C . PHE A 1 80 ? -1.302 5.656 -3.559 1.00 95.81 80 PHE A C 1
ATOM 630 O O . PHE A 1 80 ? -1.553 4.599 -2.981 1.00 95.81 80 PHE A O 1
ATOM 637 N N . ILE A 1 81 ? -2.170 6.660 -3.632 1.00 96.56 81 ILE A N 1
ATOM 638 C CA . ILE A 1 81 ? -3.535 6.565 -3.119 1.00 96.56 81 ILE A CA 1
ATOM 639 C C . ILE A 1 81 ? -4.425 5.950 -4.198 1.00 96.56 81 ILE A C 1
ATOM 641 O O . ILE A 1 81 ? -4.526 6.464 -5.309 1.00 96.56 81 ILE A O 1
ATOM 645 N N . LEU A 1 82 ? -5.048 4.821 -3.883 1.00 96.00 82 LEU A N 1
ATOM 646 C CA . LEU A 1 82 ? -5.877 4.039 -4.804 1.00 96.00 82 LEU A CA 1
ATOM 647 C C . LEU A 1 82 ? -7.369 4.356 -4.636 1.00 96.00 82 LEU A C 1
ATOM 649 O O . LEU A 1 82 ? -8.153 4.199 -5.570 1.00 96.00 82 LEU A O 1
ATOM 653 N N . LYS A 1 83 ? -7.756 4.806 -3.440 1.00 95.50 83 LYS A N 1
ATOM 654 C CA . LYS A 1 83 ? -9.102 5.259 -3.076 1.00 95.50 83 LYS A CA 1
ATOM 655 C C . LYS A 1 83 ? -8.982 6.231 -1.902 1.00 95.50 83 LYS A C 1
ATOM 657 O O . LYS A 1 83 ? -8.154 5.984 -1.033 1.00 95.50 83 LYS A O 1
ATOM 662 N N . ASP A 1 84 ? -9.780 7.296 -1.851 1.00 95.62 84 ASP A N 1
ATOM 663 C CA . ASP A 1 84 ? -9.691 8.302 -0.779 1.00 95.62 84 ASP A CA 1
ATOM 664 C C . ASP A 1 84 ? -11.059 8.836 -0.335 1.00 95.62 84 ASP A C 1
ATOM 666 O O . ASP A 1 84 ? -11.380 10.008 -0.513 1.00 95.62 84 ASP A O 1
ATOM 670 N N . ASP A 1 85 ? -11.899 7.980 0.244 1.00 95.12 85 ASP A N 1
ATOM 671 C CA . ASP A 1 85 ? -13.235 8.411 0.683 1.00 95.12 85 ASP A CA 1
ATOM 672 C C . ASP A 1 85 ? -13.200 9.248 1.975 1.00 95.12 85 ASP A C 1
ATOM 674 O O . ASP A 1 85 ? -14.176 9.936 2.300 1.00 95.12 85 ASP A O 1
ATOM 678 N N . LEU A 1 86 ? -12.104 9.158 2.739 1.00 93.94 86 LEU A N 1
ATOM 679 C CA . LEU A 1 86 ? -11.906 9.884 3.998 1.00 93.94 86 LEU A CA 1
ATOM 680 C C . LEU A 1 86 ? -11.185 11.229 3.801 1.00 93.94 86 LEU A C 1
ATOM 682 O O . LEU A 1 86 ? -11.079 11.989 4.761 1.00 93.94 86 LEU A O 1
ATOM 686 N N . ASN A 1 87 ? -10.745 11.548 2.576 1.00 94.31 87 ASN A N 1
ATOM 687 C CA . ASN A 1 87 ? -9.934 12.726 2.239 1.00 94.31 87 ASN A CA 1
ATOM 688 C C . ASN A 1 87 ? -8.614 12.812 3.028 1.00 94.31 87 ASN A C 1
ATOM 690 O O . ASN A 1 87 ? -8.189 13.896 3.424 1.00 94.31 87 ASN A O 1
ATOM 694 N N . LEU A 1 88 ? -7.966 11.672 3.269 1.00 93.88 88 LEU A N 1
ATOM 695 C CA . LEU A 1 88 ? -6.658 11.606 3.928 1.00 93.88 88 LEU A CA 1
ATOM 696 C C . LEU A 1 88 ? -5.500 11.749 2.932 1.00 93.88 88 LEU A C 1
ATOM 698 O O . LEU A 1 88 ? -4.344 11.798 3.342 1.00 93.88 88 LEU A O 1
ATOM 702 N N . GLY A 1 89 ? -5.768 11.846 1.626 1.00 90.94 89 GLY A N 1
ATOM 703 C CA . GLY A 1 89 ? -4.734 11.966 0.600 1.00 90.94 89 GLY A CA 1
ATOM 704 C C . GLY A 1 89 ? -3.794 13.160 0.800 1.00 90.94 89 GLY A C 1
ATOM 705 O O . GLY A 1 89 ? -2.611 13.052 0.502 1.00 90.94 89 GLY A O 1
ATOM 706 N N . SER A 1 90 ? -4.264 14.275 1.374 1.00 89.00 90 SER A N 1
ATOM 707 C CA . SER A 1 90 ? -3.395 15.415 1.720 1.00 89.00 90 SER A CA 1
ATOM 708 C C . SER A 1 90 ? -2.463 15.146 2.904 1.00 89.00 90 SER A C 1
ATOM 710 O O . SER A 1 90 ? -1.445 15.816 3.049 1.00 89.00 90 SER A O 1
ATOM 712 N N . GLU A 1 91 ? -2.812 14.185 3.758 1.00 90.38 91 GLU A N 1
ATOM 713 C CA . GLU A 1 91 ? -2.009 13.756 4.907 1.00 90.38 91 GLU A CA 1
ATOM 714 C C . GLU A 1 91 ? -1.013 12.650 4.519 1.00 90.38 91 GLU A C 1
ATOM 716 O O . GLU A 1 91 ? -0.072 12.369 5.265 1.00 90.38 91 GLU A O 1
ATOM 721 N N . ILE A 1 92 ? -1.194 12.032 3.348 1.00 93.94 92 ILE A N 1
ATOM 722 C CA . ILE A 1 92 ? -0.390 10.914 2.858 1.00 93.94 92 ILE A CA 1
ATOM 723 C C . ILE A 1 92 ? 0.398 11.359 1.627 1.00 93.94 92 ILE A C 1
ATOM 725 O O . ILE A 1 92 ? -0.052 11.240 0.488 1.00 93.94 92 ILE A O 1
ATOM 729 N N . SER A 1 93 ? 1.608 11.870 1.856 1.00 91.00 93 SER A N 1
ATOM 730 C CA . SER A 1 93 ? 2.500 12.250 0.762 1.00 91.00 93 SER A CA 1
ATOM 731 C C . SER A 1 93 ? 2.985 11.024 -0.017 1.00 91.00 93 SER A C 1
ATOM 733 O O . SER A 1 93 ? 3.101 9.919 0.518 1.00 91.00 93 SER A O 1
ATOM 735 N N . SER A 1 94 ? 3.361 11.225 -1.282 1.00 90.56 94 SER A N 1
ATOM 736 C CA . SER A 1 94 ? 3.989 10.178 -2.100 1.00 90.56 94 SER A CA 1
ATOM 737 C C . SER A 1 94 ? 5.288 9.644 -1.493 1.00 90.56 94 SER A C 1
ATOM 739 O O . SER A 1 94 ? 5.705 8.535 -1.802 1.00 90.56 94 SER A O 1
ATOM 741 N N . GLU A 1 95 ? 5.923 10.411 -0.612 1.00 92.62 95 GLU A N 1
ATOM 742 C CA . GLU A 1 95 ? 7.179 10.067 0.053 1.00 92.62 95 GLU A CA 1
ATOM 743 C C . GLU A 1 95 ? 6.965 9.692 1.526 1.00 92.62 95 GLU A C 1
ATOM 745 O O . GLU A 1 95 ? 7.933 9.623 2.282 1.00 92.62 95 GLU A O 1
ATOM 750 N N . ILE A 1 96 ? 5.717 9.432 1.952 1.00 94.44 96 ILE A N 1
ATOM 751 C CA . ILE A 1 96 ? 5.368 9.226 3.367 1.00 94.44 96 ILE A CA 1
ATOM 752 C C . ILE A 1 96 ? 6.267 8.197 4.045 1.00 94.44 96 ILE A C 1
ATOM 754 O O . ILE A 1 96 ? 6.586 8.374 5.210 1.00 94.44 96 ILE A O 1
ATOM 758 N N . PHE A 1 97 ? 6.739 7.165 3.341 1.00 94.75 97 PHE A N 1
ATOM 759 C CA . PHE A 1 97 ? 7.637 6.165 3.915 1.00 94.75 97 PHE A CA 1
ATOM 760 C C . PHE A 1 97 ? 8.967 6.757 4.404 1.00 94.75 97 PHE A C 1
ATOM 762 O O . PHE A 1 97 ? 9.420 6.415 5.490 1.00 94.75 97 PHE A O 1
ATOM 769 N N . ASN A 1 98 ? 9.575 7.682 3.664 1.00 93.75 98 ASN A N 1
ATOM 770 C CA . ASN A 1 98 ? 10.881 8.259 4.006 1.00 93.75 98 ASN A CA 1
ATOM 771 C C . ASN A 1 98 ? 10.793 9.677 4.579 1.00 93.75 98 ASN A C 1
ATOM 773 O O . ASN A 1 98 ? 11.800 10.206 5.036 1.00 93.75 98 ASN A O 1
ATOM 777 N N . ALA A 1 99 ? 9.605 10.284 4.582 1.00 94.19 99 ALA A N 1
ATOM 778 C CA . ALA A 1 99 ? 9.413 11.643 5.059 1.00 94.19 99 ALA A CA 1
ATOM 779 C C . ALA A 1 99 ? 9.837 11.817 6.530 1.00 94.19 99 ALA A C 1
ATOM 781 O O . ALA A 1 99 ? 9.462 11.040 7.415 1.00 94.19 99 ALA A O 1
ATOM 782 N N . GLU A 1 100 ? 10.598 12.877 6.783 1.00 94.62 100 GLU A N 1
ATOM 783 C CA . GLU A 1 100 ? 11.005 13.313 8.117 1.00 94.62 100 GLU A CA 1
ATOM 784 C C . GLU A 1 100 ? 10.053 14.391 8.651 1.00 94.62 100 GLU A C 1
ATOM 786 O O . GLU A 1 100 ? 9.350 15.058 7.894 1.00 94.62 100 GLU A O 1
ATOM 791 N N . GLY A 1 101 ? 10.020 14.573 9.974 1.00 93.81 101 GLY A N 1
ATOM 792 C CA . GLY A 1 101 ? 9.229 15.639 10.601 1.00 93.81 101 GLY A CA 1
ATOM 793 C C . GLY A 1 101 ? 7.709 15.471 10.493 1.00 93.81 101 GLY A C 1
ATOM 794 O O . GLY A 1 101 ? 6.977 16.420 10.769 1.00 93.81 101 GLY A O 1
ATOM 795 N N . LEU A 1 102 ? 7.221 14.283 10.113 1.00 95.00 102 LEU A N 1
ATOM 796 C CA . LEU A 1 102 ? 5.793 13.980 10.148 1.00 95.00 102 LEU A CA 1
ATOM 797 C C . LEU A 1 102 ? 5.263 14.085 11.580 1.00 95.00 102 LEU A C 1
ATOM 799 O O . LEU A 1 102 ? 5.909 13.674 12.544 1.00 95.00 102 LEU A O 1
ATOM 803 N N . THR A 1 103 ? 4.046 14.599 11.702 1.00 94.75 103 THR A N 1
ATOM 804 C CA . THR A 1 103 ? 3.310 14.691 12.964 1.00 94.75 103 THR A CA 1
ATOM 805 C C . THR A 1 103 ? 1.880 14.206 12.750 1.00 94.75 103 THR A C 1
ATOM 807 O O . THR A 1 103 ? 1.470 13.955 11.614 1.00 94.75 103 THR A O 1
ATOM 810 N N . GLY A 1 104 ? 1.123 14.050 13.834 1.00 94.06 104 GLY A N 1
ATOM 811 C CA . GLY A 1 104 ? -0.291 13.714 13.739 1.00 94.06 104 GLY A CA 1
ATOM 812 C C . GLY A 1 104 ? -0.552 12.351 13.084 1.00 94.06 104 GLY A C 1
ATOM 813 O O . GLY A 1 104 ? 0.242 11.412 13.186 1.00 94.06 104 GLY A O 1
ATOM 814 N N . VAL A 1 105 ? -1.654 12.286 12.340 1.00 94.00 105 VAL A N 1
ATOM 815 C CA . VAL A 1 105 ? -2.112 11.103 11.597 1.00 94.00 105 VAL A CA 1
ATOM 816 C C . VAL A 1 105 ? -1.081 10.621 10.572 1.00 94.00 105 VAL A C 1
ATOM 818 O O . VAL A 1 105 ? -0.856 9.417 10.464 1.00 94.00 105 VAL A O 1
ATOM 821 N N . SER A 1 106 ? -0.390 11.526 9.869 1.00 96.00 106 SER A N 1
ATOM 822 C CA . SER A 1 106 ? 0.649 11.164 8.893 1.00 96.00 106 SER A CA 1
ATOM 823 C C . SER A 1 106 ? 1.775 10.339 9.521 1.00 96.00 106 SER A C 1
ATOM 825 O O . SER A 1 106 ? 2.228 9.356 8.934 1.00 96.00 106 SER A O 1
ATOM 827 N N . LEU A 1 107 ? 2.216 10.706 10.731 1.00 96.56 107 LEU A N 1
ATOM 828 C CA . LEU A 1 107 ? 3.247 9.963 11.460 1.00 96.56 107 LEU A CA 1
ATOM 829 C C . LEU A 1 107 ? 2.755 8.573 11.871 1.00 96.56 107 LEU A C 1
ATOM 831 O O . LEU A 1 107 ? 3.504 7.596 11.794 1.00 96.56 107 LEU A O 1
ATOM 835 N N . GLU A 1 108 ? 1.502 8.469 12.307 1.00 95.69 108 GLU A N 1
ATOM 836 C CA . GLU A 1 108 ? 0.913 7.181 12.663 1.00 95.69 108 GLU A CA 1
ATOM 837 C C . GLU A 1 108 ? 0.803 6.262 11.450 1.00 95.69 108 GLU A C 1
ATOM 839 O O . GLU A 1 108 ? 1.273 5.126 11.509 1.00 95.69 108 GLU A O 1
ATOM 844 N N . ILE A 1 109 ? 0.266 6.761 10.333 1.00 96.75 109 ILE A N 1
ATOM 845 C CA . ILE A 1 109 ? 0.172 6.006 9.079 1.00 96.75 109 ILE A CA 1
ATOM 846 C C . ILE A 1 109 ? 1.567 5.545 8.640 1.00 96.75 109 ILE A C 1
ATOM 848 O O . ILE A 1 109 ? 1.756 4.354 8.390 1.00 96.75 109 ILE A O 1
ATOM 852 N N . GLN A 1 110 ? 2.567 6.438 8.626 1.00 97.31 110 GLN A N 1
ATOM 853 C CA . GLN A 1 110 ? 3.952 6.064 8.313 1.00 97.31 110 GLN A CA 1
ATOM 854 C C . GLN A 1 110 ? 4.450 4.943 9.234 1.00 97.31 110 GLN A C 1
ATOM 856 O O . GLN A 1 110 ? 5.063 3.985 8.762 1.00 97.31 110 GLN A O 1
ATOM 861 N N . SER A 1 111 ? 4.199 5.054 10.541 1.00 96.81 111 SER A N 1
ATOM 862 C CA . SER A 1 111 ? 4.662 4.079 11.531 1.00 96.81 111 SER A CA 1
ATOM 863 C C . SER A 1 111 ? 4.100 2.686 11.253 1.00 96.81 111 SER A C 1
ATOM 865 O O . SER A 1 111 ? 4.851 1.712 11.289 1.00 96.81 111 SER A O 1
ATOM 867 N N . TRP A 1 112 ? 2.814 2.587 10.911 1.00 96.88 112 TRP A N 1
ATOM 868 C CA . TRP A 1 112 ? 2.172 1.318 10.561 1.00 96.88 112 TRP A CA 1
ATOM 869 C C . TRP A 1 112 ? 2.665 0.748 9.232 1.00 96.88 112 TRP A C 1
ATOM 871 O O . TRP A 1 112 ? 2.924 -0.453 9.149 1.00 96.88 112 TRP A O 1
ATOM 881 N N . ILE A 1 113 ? 2.874 1.594 8.219 1.00 97.25 113 ILE A N 1
ATOM 882 C CA . ILE A 1 113 ? 3.463 1.169 6.942 1.00 97.25 113 ILE A CA 1
ATOM 883 C C . ILE A 1 113 ? 4.874 0.608 7.178 1.00 97.25 113 ILE A C 1
ATOM 885 O O . ILE A 1 113 ? 5.164 -0.512 6.763 1.00 97.25 113 ILE A O 1
ATOM 889 N N . LYS A 1 114 ? 5.739 1.335 7.900 1.00 97.12 114 LYS A N 1
ATOM 890 C CA . LYS A 1 114 ? 7.105 0.890 8.230 1.00 97.12 114 LYS A CA 1
ATOM 891 C C . LYS A 1 114 ? 7.109 -0.397 9.042 1.00 97.12 114 LYS A C 1
ATOM 893 O O . LYS A 1 114 ? 7.879 -1.306 8.747 1.00 97.12 114 LYS A O 1
ATOM 898 N N . ALA A 1 115 ? 6.260 -0.482 10.064 1.00 96.25 115 ALA A N 1
ATOM 899 C CA . ALA A 1 115 ? 6.172 -1.664 10.906 1.00 96.25 115 ALA A CA 1
ATOM 900 C C . ALA A 1 115 ? 5.731 -2.889 10.095 1.00 96.25 115 ALA A C 1
ATOM 902 O O . ALA A 1 115 ? 6.311 -3.959 10.259 1.00 96.25 115 ALA A O 1
ATOM 903 N N . CYS A 1 116 ? 4.737 -2.747 9.215 1.00 96.56 116 CYS A N 1
ATOM 904 C CA . CYS A 1 116 ? 4.294 -3.824 8.333 1.00 96.56 116 CYS A CA 1
ATOM 905 C C . CYS A 1 116 ? 5.399 -4.247 7.354 1.00 96.56 116 CYS A C 1
ATOM 907 O O . CYS A 1 116 ? 5.707 -5.436 7.272 1.00 96.56 116 CYS A O 1
ATOM 909 N N . PHE A 1 117 ? 6.044 -3.280 6.691 1.00 96.06 117 PHE A N 1
ATOM 910 C CA . PHE A 1 117 ? 7.132 -3.527 5.743 1.00 96.06 117 PHE A CA 1
ATOM 911 C C . PHE A 1 117 ? 8.297 -4.287 6.390 1.00 96.06 117 PHE A C 1
ATOM 913 O O . PHE A 1 117 ? 8.713 -5.322 5.881 1.00 96.06 117 PHE A O 1
ATOM 920 N N . ASN A 1 118 ? 8.776 -3.813 7.544 1.00 93.94 118 ASN A N 1
ATOM 921 C CA . ASN A 1 118 ? 9.943 -4.380 8.224 1.00 93.94 118 ASN A CA 1
ATOM 922 C C . ASN A 1 118 ? 9.664 -5.742 8.872 1.00 93.94 118 ASN A C 1
ATOM 924 O O . ASN A 1 118 ? 10.570 -6.562 8.985 1.00 93.94 118 ASN A O 1
ATOM 928 N N . ASN A 1 119 ? 8.432 -5.980 9.331 1.00 91.62 119 ASN A N 1
ATOM 929 C CA . ASN A 1 119 ? 8.082 -7.227 10.014 1.00 91.62 119 ASN A CA 1
ATOM 930 C C . ASN A 1 119 ? 7.596 -8.323 9.053 1.00 91.62 119 ASN A C 1
ATOM 932 O O . ASN A 1 119 ? 7.451 -9.463 9.495 1.00 91.62 119 ASN A O 1
ATOM 936 N N . GLY A 1 120 ? 7.278 -7.982 7.796 1.00 88.62 120 GLY A N 1
ATOM 937 C CA . GLY A 1 120 ? 6.757 -8.921 6.795 1.00 88.62 120 GLY A CA 1
ATOM 938 C C . GLY A 1 120 ? 5.421 -9.560 7.187 1.00 88.62 120 GLY A C 1
ATOM 939 O O . GLY A 1 120 ? 5.132 -10.690 6.805 1.00 88.62 120 GLY A O 1
ATOM 940 N N . LYS A 1 121 ? 4.632 -8.883 8.030 1.00 88.50 121 LYS A N 1
ATOM 941 C CA . LYS A 1 121 ? 3.375 -9.407 8.577 1.00 88.50 121 LYS A CA 1
ATOM 942 C C . LYS A 1 121 ? 2.274 -8.372 8.488 1.00 88.50 121 LYS A C 1
ATOM 944 O O . LYS A 1 121 ? 2.518 -7.180 8.696 1.00 88.50 121 LYS A O 1
ATOM 949 N N . ALA A 1 122 ? 1.057 -8.862 8.269 1.00 93.19 122 ALA A N 1
ATOM 950 C CA . ALA A 1 122 ? -0.144 -8.057 8.388 1.00 93.19 122 ALA A CA 1
ATOM 951 C C . ALA A 1 122 ? -0.249 -7.453 9.795 1.00 93.19 122 ALA A C 1
ATOM 953 O O . ALA A 1 122 ? 0.050 -8.108 10.798 1.00 93.19 122 ALA A O 1
ATOM 954 N N . GLN A 1 123 ? -0.664 -6.195 9.861 1.00 94.38 123 GLN A N 1
ATOM 955 C CA . GLN A 1 123 ? -0.881 -5.466 11.100 1.00 94.38 123 GLN A CA 1
ATOM 956 C C . GLN A 1 123 ? -2.236 -4.784 11.051 1.00 94.38 123 GLN A C 1
ATOM 958 O O . GLN A 1 123 ? -2.628 -4.222 10.031 1.00 94.38 123 GLN A O 1
ATOM 963 N N . PHE A 1 124 ? -2.933 -4.817 12.178 1.00 94.94 124 PHE A N 1
ATOM 964 C CA . PHE A 1 124 ? -4.198 -4.134 12.357 1.00 94.94 124 PHE A CA 1
ATOM 965 C C . PHE A 1 124 ? -4.162 -3.337 13.652 1.00 94.94 124 PHE A C 1
ATOM 967 O O . PHE A 1 124 ? -3.708 -3.825 14.692 1.00 94.94 124 PHE A O 1
ATOM 974 N N . HIS A 1 125 ? -4.670 -2.114 13.588 1.00 94.50 125 HIS A N 1
ATOM 975 C CA . HIS A 1 125 ? -4.921 -1.307 14.758 1.00 94.50 125 HIS A CA 1
ATOM 976 C C . HIS A 1 125 ? -6.298 -0.666 14.674 1.00 94.50 125 HIS A C 1
ATOM 978 O O . HIS A 1 125 ? -6.608 0.088 13.753 1.00 94.50 125 HIS A O 1
ATOM 984 N N . ASN A 1 126 ? -7.117 -0.950 15.681 1.00 91.06 126 ASN A N 1
ATOM 985 C CA . ASN A 1 126 ? -8.517 -0.552 15.724 1.00 91.06 126 ASN A CA 1
ATOM 986 C C . ASN A 1 126 ? -8.751 0.938 16.017 1.00 91.06 126 ASN A C 1
ATOM 988 O O . ASN A 1 126 ? -9.897 1.375 15.993 1.00 91.06 126 ASN A O 1
ATOM 992 N N . LYS A 1 127 ? -7.708 1.717 16.327 1.00 91.44 127 LYS A N 1
ATOM 993 C CA . LYS A 1 127 ? -7.803 3.168 16.533 1.00 91.44 127 LYS A CA 1
ATOM 994 C C . LYS A 1 127 ? -6.482 3.876 16.237 1.00 91.44 127 LYS A C 1
ATOM 996 O O . LYS A 1 127 ? -5.456 3.433 16.736 1.00 91.44 127 LYS A O 1
ATOM 1001 N N . LEU A 1 128 ? -6.487 5.000 15.532 1.00 91.75 128 LEU A N 1
ATOM 1002 C CA . LEU A 1 128 ? -5.340 5.914 15.523 1.00 91.75 128 LEU A CA 1
ATOM 1003 C C . LEU A 1 128 ? -5.373 6.790 16.789 1.00 91.75 128 LEU A C 1
ATOM 1005 O O . LEU A 1 128 ? -6.436 7.051 17.356 1.00 91.75 128 LEU A O 1
ATOM 1009 N N . ARG A 1 129 ? -4.212 7.204 17.292 1.00 88.88 129 ARG A N 1
ATOM 1010 C CA . ARG A 1 129 ? -4.077 7.993 18.528 1.00 88.88 129 ARG A CA 1
ATOM 1011 C C . ARG A 1 129 ? -4.648 9.396 18.355 1.00 88.88 129 ARG A C 1
ATOM 1013 O O . ARG A 1 129 ? -5.396 9.849 19.214 1.00 88.88 129 ARG A O 1
ATOM 1020 N N . GLU A 1 130 ? -4.328 10.039 17.242 1.00 89.31 130 GLU A N 1
ATOM 1021 C CA . GLU A 1 130 ? -4.737 11.402 16.893 1.00 89.31 130 GLU A CA 1
ATOM 1022 C C . GLU A 1 130 ? -6.143 11.437 16.272 1.00 89.31 130 GLU A C 1
ATOM 1024 O O . GLU A 1 130 ? -6.818 12.465 16.280 1.00 89.31 130 GLU A O 1
ATOM 1029 N N . ARG A 1 131 ? -6.613 10.287 15.769 1.00 88.31 131 ARG A N 1
ATOM 1030 C CA . ARG A 1 131 ? -7.943 10.081 15.179 1.00 88.31 131 ARG A CA 1
ATOM 1031 C C . ARG A 1 131 ? -8.544 8.771 15.675 1.00 88.31 131 ARG A C 1
ATOM 1033 O O . ARG A 1 131 ? -8.470 7.731 15.026 1.00 88.31 131 ARG A O 1
ATOM 1040 N N . ASN A 1 132 ? -9.133 8.822 16.868 1.00 90.06 132 ASN A N 1
ATOM 1041 C CA . ASN A 1 132 ? -9.724 7.651 17.526 1.00 90.06 132 ASN A CA 1
ATOM 1042 C C . ASN A 1 132 ? -10.957 7.079 16.798 1.00 90.06 132 ASN A C 1
ATOM 1044 O O . ASN A 1 132 ? -11.435 5.999 17.153 1.00 90.06 132 ASN A O 1
ATOM 1048 N N . ASP A 1 133 ? -11.460 7.823 15.818 1.00 90.81 133 ASP A N 1
ATOM 1049 C CA . ASP A 1 133 ? -12.524 7.490 14.885 1.00 90.81 133 ASP A CA 1
ATOM 1050 C C . ASP A 1 133 ? -12.025 6.723 13.659 1.00 90.81 133 ASP A C 1
ATOM 1052 O O . ASP A 1 133 ? -12.854 6.285 12.871 1.00 90.81 133 ASP A O 1
ATOM 1056 N N . LEU A 1 134 ? -10.711 6.532 13.505 1.00 94.06 134 LEU A N 1
ATOM 1057 C CA . LEU A 1 134 ? -10.104 5.827 12.380 1.00 94.06 134 LEU A CA 1
ATOM 1058 C C . LEU A 1 134 ? -9.381 4.566 12.831 1.00 94.06 134 LEU A C 1
ATOM 1060 O O . LEU A 1 134 ? -8.763 4.544 13.889 1.00 94.06 134 LEU A O 1
ATOM 1064 N N . SER A 1 135 ? -9.395 3.538 11.992 1.00 94.44 135 SER A N 1
ATOM 1065 C CA . SER A 1 135 ? -8.587 2.329 12.148 1.00 94.44 135 SER A CA 1
ATOM 1066 C C . SER A 1 135 ? -7.674 2.138 10.943 1.00 94.44 135 SER A C 1
ATOM 1068 O O . SER A 1 135 ? -7.915 2.701 9.875 1.00 94.44 135 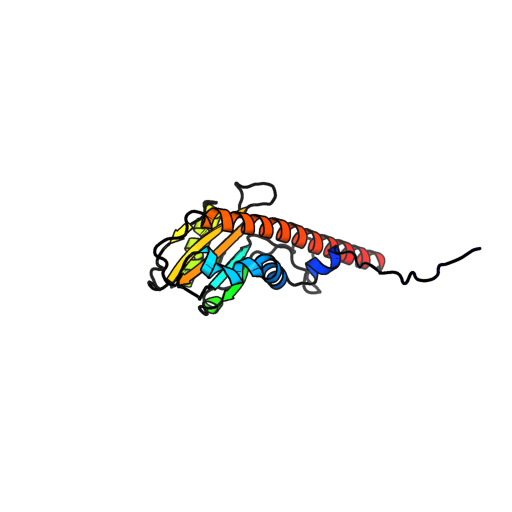SER A O 1
ATOM 1070 N N . ILE A 1 136 ? -6.610 1.356 11.115 1.00 96.25 136 ILE A N 1
ATOM 1071 C CA . ILE A 1 136 ? -5.653 1.065 10.051 1.00 96.25 136 ILE A CA 1
ATOM 1072 C C . ILE A 1 136 ? -5.355 -0.422 9.983 1.00 96.25 136 ILE A C 1
ATOM 1074 O O . ILE A 1 136 ? -5.117 -1.090 10.988 1.00 96.25 136 ILE A O 1
ATOM 1078 N N . TYR A 1 137 ? -5.329 -0.919 8.761 1.00 96.62 137 TYR A N 1
ATOM 1079 C CA . TYR A 1 137 ? -4.852 -2.235 8.408 1.00 96.62 137 TYR A CA 1
ATOM 1080 C C . TYR A 1 137 ? -3.723 -2.094 7.387 1.00 96.62 137 TYR A C 1
ATOM 1082 O O . TYR A 1 137 ? -3.822 -1.292 6.461 1.00 96.62 137 TYR A O 1
ATOM 1090 N N . ALA A 1 138 ? -2.652 -2.861 7.545 1.00 97.19 138 ALA A N 1
ATOM 1091 C CA . ALA A 1 138 ? -1.517 -2.882 6.633 1.00 97.19 138 ALA A CA 1
ATOM 1092 C C . ALA A 1 138 ? -1.100 -4.326 6.357 1.00 97.19 138 ALA A C 1
ATOM 1094 O O . ALA A 1 138 ? -1.023 -5.137 7.278 1.00 97.19 138 ALA A O 1
ATOM 1095 N N . ASN A 1 139 ? -0.817 -4.649 5.099 1.00 96.25 139 ASN A N 1
ATOM 1096 C CA . ASN A 1 139 ? -0.371 -5.971 4.674 1.00 96.25 139 ASN A CA 1
ATOM 1097 C C . ASN A 1 139 ? 0.756 -5.827 3.646 1.00 96.25 139 ASN A C 1
ATOM 1099 O O . ASN A 1 139 ? 0.651 -5.034 2.705 1.00 96.25 139 ASN A O 1
ATOM 1103 N N . ASN A 1 140 ? 1.845 -6.568 3.839 1.00 95.12 140 ASN A N 1
ATOM 1104 C CA . ASN A 1 140 ? 3.025 -6.475 2.995 1.00 95.12 140 ASN A CA 1
ATOM 1105 C C . ASN A 1 140 ? 2.753 -7.051 1.602 1.00 95.12 140 ASN A C 1
ATOM 1107 O O . ASN A 1 140 ? 2.014 -8.021 1.426 1.00 95.12 140 ASN A O 1
ATOM 1111 N N . LEU A 1 141 ? 3.380 -6.449 0.599 1.00 95.69 141 LEU A N 1
ATOM 1112 C CA . LEU A 1 141 ? 3.433 -7.012 -0.738 1.00 95.69 141 LEU A CA 1
ATOM 1113 C C . LEU A 1 141 ? 4.633 -7.949 -0.822 1.00 95.69 141 LEU A C 1
ATOM 1115 O O . LEU A 1 141 ? 5.755 -7.473 -0.652 1.00 95.69 141 LEU A O 1
ATOM 1119 N N . PRO A 1 142 ? 4.436 -9.246 -1.105 1.00 93.50 142 PRO A N 1
ATOM 1120 C CA . PRO A 1 142 ? 5.550 -10.169 -1.242 1.00 93.50 142 PRO A CA 1
ATOM 1121 C C . PRO A 1 142 ? 6.314 -9.896 -2.537 1.00 93.50 142 PRO A C 1
ATOM 1123 O O . PRO A 1 142 ? 5.725 -9.496 -3.546 1.00 93.50 142 PRO A O 1
ATOM 1126 N N . VAL A 1 143 ? 7.607 -10.196 -2.562 1.00 90.69 143 VAL A N 1
ATOM 1127 C CA . VAL A 1 143 ? 8.353 -10.289 -3.823 1.00 90.69 143 VAL A CA 1
ATOM 1128 C C . VAL A 1 143 ? 7.821 -11.484 -4.635 1.00 90.69 143 VAL A C 1
ATOM 1130 O O . VAL A 1 143 ? 7.416 -12.505 -4.089 1.00 90.69 143 VAL A O 1
ATOM 1133 N N . VAL A 1 144 ? 7.810 -11.400 -5.970 1.00 87.00 144 VAL A N 1
ATOM 1134 C CA . VAL A 1 144 ? 7.226 -12.449 -6.844 1.00 87.00 144 VAL A CA 1
ATOM 1135 C C . VAL A 1 144 ? 7.769 -13.859 -6.558 1.00 87.00 144 VAL A C 1
ATOM 1137 O O . VAL A 1 144 ? 7.027 -14.839 -6.642 1.00 87.00 144 VAL A O 1
ATOM 1140 N N . CYS A 1 145 ? 9.046 -13.963 -6.190 1.00 81.00 145 CYS A N 1
ATOM 1141 C CA . CYS A 1 145 ? 9.726 -15.233 -5.937 1.00 81.00 145 CYS A CA 1
ATOM 1142 C C . CYS A 1 145 ? 9.936 -15.549 -4.445 1.00 81.00 145 CYS A C 1
ATOM 1144 O O . CYS A 1 145 ? 10.577 -16.552 -4.145 1.00 81.00 145 CYS A O 1
ATOM 1146 N N . SER A 1 146 ? 9.439 -14.717 -3.524 1.00 83.50 146 SER A N 1
ATOM 1147 C CA . SER A 1 146 ? 9.684 -14.857 -2.083 1.00 83.50 146 SER A CA 1
ATOM 1148 C C . SER A 1 146 ? 8.510 -14.304 -1.276 1.00 83.50 146 SER A C 1
ATOM 1150 O O . SER A 1 146 ? 8.125 -13.150 -1.442 1.00 83.50 146 SER A O 1
ATOM 1152 N N . GLU A 1 147 ? 7.936 -15.130 -0.401 1.00 79.75 147 GLU A N 1
ATOM 1153 C CA . GLU A 1 147 ? 6.908 -14.685 0.555 1.00 79.75 147 GLU A CA 1
ATOM 1154 C C . GLU A 1 147 ? 7.522 -13.997 1.783 1.00 79.75 147 GLU A C 1
ATOM 1156 O O . GLU A 1 147 ? 6.814 -13.295 2.501 1.00 79.75 147 GLU A O 1
ATOM 1161 N N . ASP A 1 148 ? 8.822 -14.200 2.013 1.00 82.38 148 ASP A N 1
ATOM 1162 C CA . ASP A 1 148 ? 9.536 -13.691 3.185 1.00 82.38 148 ASP A CA 1
ATOM 1163 C C . ASP A 1 148 ? 10.064 -12.264 2.963 1.00 82.38 148 ASP A C 1
ATOM 1165 O O . ASP A 1 148 ? 10.279 -11.524 3.923 1.00 82.38 148 ASP A O 1
ATOM 1169 N N . ASP A 1 149 ? 10.229 -11.859 1.699 1.00 87.00 149 ASP A N 1
ATOM 1170 C CA . ASP A 1 149 ? 10.695 -10.527 1.317 1.00 87.00 149 ASP A CA 1
ATOM 1171 C C . ASP A 1 149 ? 9.531 -9.610 0.931 1.00 87.00 149 ASP A C 1
ATOM 1173 O O . ASP A 1 149 ? 8.578 -10.018 0.260 1.00 87.00 149 ASP A O 1
ATOM 1177 N N . SER A 1 150 ? 9.641 -8.334 1.301 1.00 90.50 150 SER A N 1
ATOM 1178 C CA . SER A 1 150 ? 8.626 -7.314 1.038 1.00 90.50 150 SER A CA 1
ATOM 1179 C C . SER A 1 150 ? 9.063 -6.358 -0.073 1.00 90.50 150 SER A C 1
ATOM 1181 O O . SER A 1 150 ? 10.140 -5.775 -0.002 1.00 90.50 150 SER A O 1
ATOM 1183 N N . SER A 1 151 ? 8.213 -6.148 -1.081 1.00 93.62 151 SER A N 1
ATOM 1184 C CA . SER A 1 151 ? 8.398 -5.128 -2.129 1.00 93.62 151 SER A CA 1
ATOM 1185 C C . SER A 1 151 ? 7.530 -3.881 -1.924 1.00 93.62 151 SER A C 1
ATOM 1187 O O . SER A 1 151 ? 7.542 -2.964 -2.747 1.00 93.62 151 SER A O 1
ATOM 1189 N N . GLY A 1 152 ? 6.730 -3.846 -0.858 1.00 96.38 152 GLY A N 1
ATOM 1190 C CA . GLY A 1 152 ? 5.799 -2.756 -0.592 1.00 96.38 152 GLY A CA 1
ATOM 1191 C C . GLY A 1 152 ? 4.795 -3.084 0.507 1.00 96.38 152 GLY A C 1
ATOM 1192 O O . GLY A 1 152 ? 4.872 -4.126 1.151 1.00 96.38 152 GLY A O 1
ATOM 1193 N N . VAL A 1 153 ? 3.830 -2.195 0.724 1.00 97.81 153 VAL A N 1
ATOM 1194 C CA . VAL A 1 153 ? 2.746 -2.368 1.701 1.00 97.81 153 VAL A CA 1
ATOM 1195 C C . VAL A 1 153 ? 1.447 -1.822 1.132 1.00 97.81 153 VAL A C 1
ATOM 1197 O O . VAL A 1 153 ? 1.388 -0.657 0.750 1.00 97.81 153 VAL A O 1
ATOM 1200 N N . LEU A 1 154 ? 0.395 -2.636 1.136 1.00 98.00 154 LEU A N 1
ATOM 1201 C CA . LEU A 1 154 ? -0.976 -2.172 0.967 1.00 98.00 154 LEU A CA 1
ATOM 1202 C C . LEU A 1 154 ? -1.488 -1.752 2.342 1.00 98.00 154 LEU A C 1
ATOM 1204 O O . LEU A 1 154 ? -1.438 -2.541 3.285 1.00 98.00 154 LEU A O 1
ATOM 1208 N N . PHE A 1 155 ? -1.994 -0.531 2.458 1.00 97.69 155 PHE A N 1
ATOM 1209 C CA . PHE A 1 155 ? -2.616 -0.043 3.679 1.00 97.69 155 PHE A CA 1
ATOM 1210 C C . PHE A 1 155 ? -4.036 0.451 3.413 1.00 97.69 155 PHE A C 1
ATOM 1212 O O . PHE A 1 155 ? -4.368 0.962 2.342 1.00 97.69 155 PHE A O 1
ATOM 1219 N N . ILE A 1 156 ? -4.883 0.274 4.416 1.00 96.31 156 ILE A N 1
ATOM 1220 C CA . ILE A 1 156 ? -6.300 0.599 4.405 1.00 96.31 156 ILE A CA 1
ATOM 1221 C C . ILE A 1 156 ? -6.577 1.356 5.694 1.00 96.31 156 ILE A C 1
ATOM 1223 O O . ILE A 1 156 ? -6.432 0.805 6.783 1.00 96.31 156 ILE A O 1
ATOM 1227 N N . VAL A 1 157 ? -6.976 2.614 5.562 1.00 95.88 157 VAL A N 1
ATOM 1228 C CA . VAL A 1 157 ? -7.515 3.420 6.653 1.00 95.88 157 VAL A CA 1
ATOM 1229 C C . VAL A 1 157 ? -9.026 3.474 6.476 1.00 95.88 157 VAL A C 1
ATOM 1231 O O . VAL A 1 157 ? -9.517 3.806 5.398 1.00 95.88 157 VAL A O 1
ATOM 1234 N N . GLY A 1 158 ? -9.763 3.111 7.516 1.00 93.94 158 GLY A N 1
ATOM 1235 C CA . GLY A 1 158 ? -11.224 3.152 7.551 1.00 93.94 158 GLY A CA 1
ATOM 1236 C C . GLY A 1 158 ? -11.706 3.890 8.789 1.00 93.94 158 GLY A C 1
ATOM 1237 O O . GLY A 1 158 ? -10.896 4.246 9.649 1.00 93.94 158 GLY A O 1
ATOM 1238 N N . ASP A 1 159 ? -13.022 4.060 8.920 1.00 91.19 159 ASP A N 1
ATOM 1239 C CA . ASP A 1 159 ? -13.599 4.415 10.218 1.00 91.19 159 ASP A CA 1
ATOM 1240 C C . ASP A 1 159 ? -13.192 3.355 11.271 1.00 91.19 159 ASP A C 1
ATOM 1242 O O . ASP A 1 159 ? -12.674 2.276 10.969 1.00 91.19 159 ASP A O 1
ATOM 1246 N N . LYS A 1 160 ? -13.395 3.636 12.553 1.00 89.69 160 LYS A N 1
ATOM 1247 C CA . LYS A 1 160 ? -12.971 2.763 13.652 1.00 89.69 160 LYS A CA 1
ATOM 1248 C C . LYS A 1 160 ? -13.611 1.370 13.557 1.00 89.69 160 LYS A C 1
ATOM 1250 O O . LYS A 1 160 ? -14.799 1.213 13.838 1.00 89.69 160 LYS A O 1
ATOM 1255 N N . MET A 1 161 ? -12.828 0.361 13.184 1.00 87.25 161 MET A N 1
ATOM 1256 C CA . MET A 1 161 ? -13.237 -1.047 13.141 1.00 87.25 161 MET A CA 1
ATOM 1257 C C . MET A 1 161 ? -12.843 -1.722 14.452 1.00 87.25 161 MET A C 1
ATOM 1259 O O . MET A 1 161 ? -11.721 -1.529 14.907 1.00 87.25 161 MET A O 1
ATOM 1263 N N . GLU A 1 162 ? -13.739 -2.484 15.084 1.00 86.19 162 GLU A N 1
ATOM 1264 C CA . GLU A 1 162 ? -13.392 -3.195 16.327 1.00 86.19 162 GLU A CA 1
ATOM 1265 C C . GLU A 1 162 ? -12.436 -4.360 16.070 1.00 86.19 162 GLU A C 1
ATOM 1267 O O . GLU A 1 162 ? -11.481 -4.539 16.829 1.00 86.19 162 GLU A O 1
ATOM 1272 N N . ASP A 1 163 ? -12.675 -5.084 14.977 1.00 87.38 163 ASP A N 1
ATOM 1273 C CA . ASP A 1 163 ? -11.884 -6.215 14.505 1.00 87.38 163 ASP A CA 1
ATOM 1274 C C . ASP A 1 163 ? -11.927 -6.294 12.969 1.00 87.38 163 ASP A C 1
ATOM 1276 O O . ASP A 1 163 ? -12.714 -5.589 12.328 1.00 87.38 163 ASP A O 1
ATOM 1280 N N . ILE A 1 164 ? -11.086 -7.151 12.391 1.00 88.38 164 ILE A N 1
ATOM 1281 C CA . ILE A 1 164 ? -11.125 -7.534 10.976 1.00 88.38 164 ILE A CA 1
ATOM 1282 C C . ILE A 1 164 ? -11.628 -8.979 10.834 1.00 88.38 164 ILE A C 1
ATOM 1284 O O . ILE A 1 164 ? -11.333 -9.810 11.693 1.00 88.38 164 ILE A O 1
ATOM 1288 N N . PRO A 1 165 ? -12.349 -9.326 9.753 1.00 89.69 165 PRO A N 1
ATOM 1289 C CA . PRO A 1 165 ? -12.761 -10.707 9.516 1.00 89.69 165 PRO A CA 1
ATOM 1290 C C . PRO A 1 165 ? -11.574 -11.674 9.474 1.00 89.69 165 PRO A C 1
ATOM 1292 O O . PRO A 1 165 ? -10.487 -11.337 8.997 1.00 89.69 165 PRO A O 1
ATOM 1295 N N . ASN A 1 166 ? -11.787 -12.902 9.951 1.00 85.75 166 ASN A N 1
ATOM 1296 C CA . ASN A 1 166 ? -10.726 -13.907 10.096 1.00 85.75 166 ASN A CA 1
ATOM 1297 C C . ASN A 1 166 ? -9.996 -14.224 8.778 1.00 85.75 166 ASN A C 1
ATOM 1299 O O . ASN A 1 166 ? -8.807 -14.539 8.784 1.00 85.75 166 ASN A O 1
ATOM 1303 N N . ASP A 1 167 ? -10.701 -14.161 7.651 1.00 89.50 167 ASP A N 1
ATOM 1304 C CA . ASP A 1 167 ? -10.184 -14.432 6.310 1.00 89.50 167 ASP A CA 1
ATOM 1305 C C . ASP A 1 167 ? -9.624 -13.183 5.612 1.00 89.50 167 ASP A C 1
ATOM 1307 O O . ASP A 1 167 ? -8.978 -13.301 4.569 1.00 89.50 167 ASP A O 1
ATOM 1311 N N . PHE A 1 168 ? -9.792 -11.992 6.196 1.00 91.75 168 PHE A N 1
ATOM 1312 C CA . PHE A 1 168 ? -9.403 -10.730 5.571 1.00 91.75 16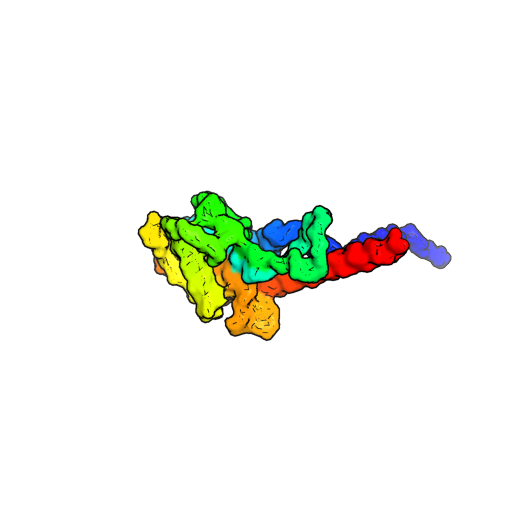8 PHE A CA 1
ATOM 1313 C C . PHE A 1 168 ? -7.907 -10.660 5.245 1.00 91.75 168 PHE A C 1
ATOM 1315 O O . PHE A 1 168 ? -7.506 -10.146 4.193 1.00 91.75 168 PHE A O 1
ATOM 1322 N N . ASN A 1 169 ? -7.081 -11.234 6.122 1.00 92.19 169 ASN A N 1
ATOM 1323 C CA . ASN A 1 169 ? -5.642 -11.355 5.913 1.00 92.19 169 ASN A CA 1
ATOM 1324 C C . ASN A 1 169 ? -5.315 -12.161 4.651 1.00 92.19 169 ASN A C 1
ATOM 1326 O O . ASN A 1 169 ? -4.512 -11.715 3.831 1.00 92.19 169 ASN A O 1
ATOM 1330 N N . GLU A 1 170 ? -5.964 -13.311 4.465 1.00 92.06 170 GLU A N 1
ATOM 1331 C CA . GLU A 1 170 ? -5.736 -14.187 3.313 1.00 92.06 170 GLU A CA 1
ATOM 1332 C C . GLU A 1 170 ? -6.302 -13.581 2.028 1.00 92.06 170 GLU A C 1
ATOM 1334 O O . GLU A 1 170 ? -5.626 -13.564 0.997 1.00 92.06 170 GLU A O 1
ATOM 1339 N N . VAL A 1 171 ? -7.501 -12.991 2.090 1.00 93.19 171 VAL A N 1
ATOM 1340 C CA . VAL A 1 171 ? -8.089 -12.265 0.956 1.00 93.19 171 VAL A CA 1
ATOM 1341 C C . VAL A 1 171 ? -7.159 -11.141 0.511 1.00 93.19 171 VAL A C 1
ATOM 1343 O O . VAL A 1 171 ? -6.875 -11.012 -0.682 1.00 93.19 171 VAL A O 1
ATOM 1346 N N . THR A 1 172 ? -6.635 -10.347 1.446 1.00 94.12 172 THR A N 1
ATOM 1347 C CA . THR A 1 172 ? -5.700 -9.273 1.100 1.00 94.12 172 THR A CA 1
ATOM 1348 C C . THR A 1 172 ? -4.400 -9.826 0.529 1.00 94.12 172 THR A C 1
ATOM 1350 O O . THR A 1 172 ? -3.907 -9.313 -0.472 1.00 94.12 172 THR A O 1
ATOM 1353 N N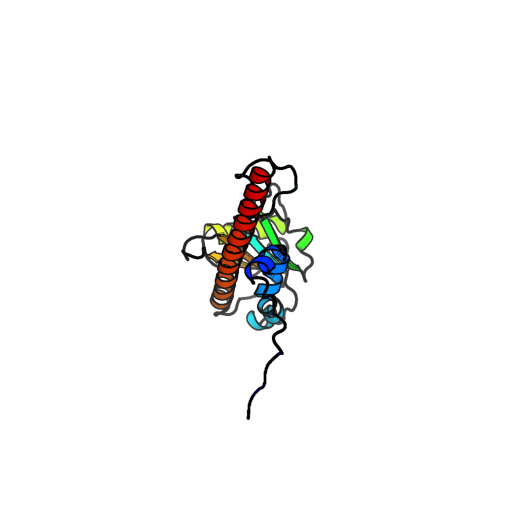 . ARG A 1 173 ? -3.859 -10.899 1.111 1.00 92.69 173 ARG A N 1
ATOM 1354 C CA . ARG A 1 173 ? -2.623 -11.530 0.642 1.00 92.69 173 ARG A CA 1
ATOM 1355 C C . ARG A 1 173 ? -2.732 -12.006 -0.811 1.00 92.69 173 ARG A C 1
ATOM 1357 O O . ARG A 1 173 ? -1.799 -11.802 -1.589 1.00 92.69 173 ARG A O 1
ATOM 1364 N N . ILE A 1 174 ? -3.876 -12.569 -1.208 1.00 93.38 174 ILE A N 1
ATOM 1365 C CA . ILE A 1 174 ? -4.150 -12.944 -2.606 1.00 93.38 174 ILE A CA 1
ATOM 1366 C C . ILE A 1 174 ? -4.049 -11.717 -3.523 1.00 93.38 174 ILE A C 1
ATOM 1368 O O . ILE A 1 174 ? -3.376 -11.769 -4.556 1.00 93.38 174 ILE A O 1
ATOM 1372 N N . HIS A 1 175 ? -4.664 -10.597 -3.137 1.00 95.00 175 HIS A N 1
ATOM 1373 C CA . HIS A 1 175 ? -4.600 -9.358 -3.914 1.00 95.00 175 HIS A CA 1
ATOM 1374 C C . HIS A 1 175 ? -3.183 -8.783 -3.950 1.00 95.00 175 HIS A C 1
ATOM 1376 O O . HIS A 1 175 ? -2.718 -8.399 -5.020 1.00 95.00 175 HIS A O 1
ATOM 1382 N N . ASN A 1 176 ? -2.454 -8.808 -2.834 1.00 95.06 176 ASN A N 1
ATOM 1383 C CA . ASN A 1 176 ? -1.058 -8.382 -2.774 1.00 95.06 176 ASN A CA 1
ATOM 1384 C C . ASN A 1 176 ? -0.175 -9.198 -3.724 1.00 95.06 176 ASN A C 1
ATOM 1386 O O . ASN A 1 176 ? 0.635 -8.620 -4.441 1.00 95.06 176 ASN A O 1
ATOM 1390 N N . ARG A 1 177 ? -0.386 -10.515 -3.836 1.00 94.38 177 ARG A N 1
ATOM 1391 C CA . ARG A 1 177 ? 0.327 -11.359 -4.810 1.00 94.38 177 ARG A CA 1
ATOM 1392 C C . ARG A 1 177 ? 0.006 -10.981 -6.259 1.00 94.38 177 ARG A C 1
ATOM 1394 O O . ARG A 1 177 ? 0.905 -10.961 -7.101 1.00 94.38 177 ARG A O 1
ATOM 1401 N N . ILE A 1 178 ? -1.260 -10.681 -6.556 1.00 95.06 178 ILE A N 1
ATOM 1402 C CA . ILE A 1 178 ? -1.687 -10.203 -7.880 1.00 95.06 178 ILE A CA 1
ATOM 1403 C C . ILE A 1 178 ? -1.004 -8.868 -8.201 1.00 95.06 178 ILE A C 1
ATOM 1405 O O . ILE A 1 178 ? -0.440 -8.721 -9.286 1.00 95.06 178 ILE A O 1
ATOM 1409 N N . ILE A 1 179 ? -0.991 -7.934 -7.246 1.00 96.00 179 ILE A N 1
ATOM 1410 C CA . ILE A 1 179 ? -0.329 -6.636 -7.390 1.00 96.00 179 ILE A CA 1
ATOM 1411 C C . ILE A 1 179 ? 1.175 -6.817 -7.622 1.00 96.00 179 ILE A C 1
ATOM 1413 O O . ILE A 1 179 ? 1.694 -6.276 -8.594 1.00 96.00 179 ILE A O 1
ATOM 1417 N N . SER A 1 180 ? 1.875 -7.609 -6.806 1.00 95.50 180 SER A N 1
ATOM 1418 C CA . SER A 1 180 ? 3.320 -7.837 -6.955 1.00 95.50 180 SER A CA 1
ATOM 1419 C C . SER A 1 180 ? 3.690 -8.408 -8.325 1.00 95.50 180 SER A C 1
ATOM 1421 O O . SER A 1 180 ? 4.644 -7.952 -8.957 1.00 95.50 180 SER A O 1
ATOM 1423 N N . ASN A 1 181 ? 2.914 -9.373 -8.827 1.00 94.44 181 ASN A N 1
ATOM 1424 C CA . ASN A 1 181 ? 3.113 -9.925 -10.168 1.00 94.44 181 ASN A CA 1
ATOM 1425 C C . ASN A 1 181 ? 2.890 -8.877 -11.262 1.00 94.44 181 ASN A C 1
ATOM 1427 O O . ASN A 1 181 ? 3.648 -8.821 -12.233 1.00 94.44 181 ASN A O 1
ATOM 1431 N N . TRP A 1 182 ? 1.861 -8.045 -11.109 1.00 94.81 182 TRP A N 1
ATOM 1432 C CA . TRP A 1 182 ? 1.566 -6.983 -12.060 1.00 94.81 182 TRP A CA 1
ATOM 1433 C C . TRP A 1 182 ? 2.645 -5.891 -12.054 1.00 94.81 182 TRP A C 1
ATOM 1435 O O . TRP A 1 182 ? 3.087 -5.483 -13.123 1.00 94.81 182 TRP A O 1
ATOM 1445 N N . ILE A 1 183 ? 3.142 -5.484 -10.882 1.00 93.75 183 ILE A N 1
ATOM 1446 C CA . ILE A 1 183 ? 4.251 -4.525 -10.758 1.00 93.75 183 ILE A CA 1
ATOM 1447 C C . ILE A 1 183 ? 5.514 -5.075 -11.417 1.00 93.75 183 ILE A C 1
ATOM 1449 O O . ILE A 1 183 ? 6.194 -4.344 -12.129 1.00 93.75 183 ILE A O 1
ATOM 1453 N N . ASN A 1 184 ? 5.815 -6.364 -11.240 1.00 92.56 184 ASN A N 1
ATOM 1454 C CA . ASN A 1 184 ? 6.955 -6.987 -11.909 1.00 92.56 184 ASN A CA 1
ATOM 1455 C C . ASN A 1 184 ? 6.820 -6.900 -13.443 1.00 92.56 184 ASN A C 1
ATOM 1457 O O . ASN A 1 184 ? 7.710 -6.390 -14.120 1.00 92.56 184 ASN A O 1
ATOM 1461 N N . LYS A 1 185 ? 5.650 -7.272 -13.982 1.00 92.19 185 LYS A N 1
ATOM 1462 C CA . LYS A 1 185 ? 5.328 -7.130 -15.414 1.00 92.19 185 LYS A CA 1
ATOM 1463 C C . LYS A 1 185 ? 5.431 -5.680 -15.900 1.00 92.19 185 LYS A C 1
ATOM 1465 O O . LYS A 1 185 ? 5.949 -5.435 -16.987 1.00 92.19 185 LYS A O 1
ATOM 1470 N N . TYR A 1 186 ? 4.954 -4.724 -15.106 1.00 91.75 186 TYR A N 1
ATOM 1471 C CA . TYR A 1 186 ? 5.062 -3.296 -15.399 1.00 91.75 186 TYR A CA 1
ATOM 1472 C C . TYR A 1 186 ? 6.522 -2.846 -15.454 1.00 91.75 186 TYR A C 1
ATOM 1474 O O . TYR A 1 186 ? 6.945 -2.223 -16.427 1.00 91.75 186 TYR A O 1
ATOM 1482 N N . ASN A 1 187 ? 7.320 -3.231 -14.462 1.00 90.25 187 ASN A N 1
ATOM 1483 C CA . ASN A 1 187 ? 8.737 -2.899 -14.398 1.00 90.25 187 ASN A CA 1
ATOM 1484 C C . ASN A 1 187 ? 9.517 -3.489 -15.578 1.00 90.25 187 ASN A C 1
ATOM 1486 O O . ASN A 1 187 ? 10.389 -2.808 -16.123 1.00 90.25 187 ASN A O 1
ATOM 1490 N N . ASP A 1 188 ? 9.186 -4.712 -15.996 1.00 89.31 188 ASP A N 1
ATOM 1491 C CA . ASP A 1 188 ? 9.745 -5.339 -17.192 1.00 89.31 188 ASP A CA 1
ATOM 1492 C C . ASP A 1 188 ? 9.359 -4.575 -18.468 1.00 89.31 188 ASP A C 1
ATOM 1494 O O . ASP A 1 188 ? 10.242 -4.275 -19.271 1.00 89.31 188 ASP A O 1
ATOM 1498 N N . CYS A 1 189 ? 8.089 -4.179 -18.623 1.00 88.38 189 CYS A N 1
ATOM 1499 C CA . CYS A 1 189 ? 7.607 -3.366 -19.754 1.00 88.38 189 CYS A CA 1
ATOM 1500 C C . CYS A 1 189 ? 8.384 -2.050 -19.878 1.00 88.38 189 CYS A C 1
ATOM 1502 O O . CYS A 1 189 ? 8.935 -1.738 -20.934 1.00 88.38 189 CYS A O 1
ATOM 1504 N N . ILE A 1 190 ? 8.494 -1.306 -18.771 1.00 86.31 190 ILE A N 1
ATOM 1505 C CA . ILE A 1 190 ? 9.226 -0.035 -18.725 1.00 86.31 190 ILE A CA 1
ATOM 1506 C C . ILE A 1 190 ? 10.699 -0.253 -19.084 1.00 86.31 190 ILE A C 1
ATOM 1508 O O . ILE A 1 190 ? 11.254 0.497 -19.886 1.00 86.31 190 ILE A O 1
ATOM 1512 N N . ARG A 1 191 ? 11.330 -1.307 -18.548 1.00 84.81 191 ARG A N 1
ATOM 1513 C CA . ARG A 1 191 ? 12.732 -1.626 -18.847 1.00 84.81 191 ARG A CA 1
ATOM 1514 C C . ARG A 1 191 ? 12.938 -1.922 -20.333 1.00 84.81 191 ARG A C 1
ATOM 1516 O O . ARG A 1 191 ? 13.888 -1.407 -20.915 1.00 84.81 191 ARG A O 1
ATOM 1523 N N . GLN A 1 192 ? 12.058 -2.711 -20.950 1.00 84.25 192 GLN A N 1
ATOM 1524 C CA . GLN A 1 192 ? 12.142 -3.015 -22.383 1.00 84.25 192 GLN A CA 1
ATOM 1525 C C . GLN A 1 192 ? 11.976 -1.760 -23.240 1.00 84.25 192 GLN A C 1
ATOM 1527 O O . GLN A 1 192 ? 12.748 -1.545 -24.172 1.00 84.25 192 GLN A O 1
ATOM 1532 N N . ARG A 1 193 ? 11.029 -0.886 -22.887 1.00 81.44 193 ARG A N 1
ATOM 1533 C CA . ARG A 1 193 ? 10.832 0.394 -23.577 1.00 81.44 193 ARG A CA 1
ATOM 1534 C C . ARG A 1 193 ? 12.080 1.273 -23.510 1.00 81.44 193 ARG A C 1
ATOM 1536 O O . ARG A 1 193 ? 12.543 1.750 -24.540 1.00 81.44 193 ARG A O 1
ATOM 1543 N N . ILE A 1 194 ? 12.678 1.401 -22.325 1.00 78.69 194 ILE A N 1
ATOM 1544 C CA . ILE A 1 194 ? 13.926 2.153 -22.127 1.00 78.69 194 ILE A CA 1
ATOM 1545 C C . ILE A 1 194 ? 15.069 1.582 -22.982 1.00 78.69 194 ILE A C 1
ATOM 1547 O O . ILE A 1 194 ? 15.802 2.346 -23.610 1.00 78.69 194 ILE A O 1
ATOM 1551 N N . LEU A 1 195 ? 15.232 0.254 -23.022 1.00 79.25 195 LEU A N 1
ATOM 1552 C CA . LEU A 1 195 ? 16.272 -0.397 -23.827 1.00 79.25 195 LEU A CA 1
ATOM 1553 C C . LEU A 1 195 ? 16.069 -0.152 -25.328 1.00 79.25 195 LEU A C 1
ATOM 1555 O O . LEU A 1 195 ? 17.023 0.201 -26.021 1.00 79.25 195 LEU A O 1
ATOM 1559 N N . ASN A 1 196 ? 14.835 -0.285 -25.817 1.00 76.69 196 ASN A N 1
ATOM 1560 C CA . ASN A 1 196 ? 14.498 -0.065 -27.224 1.00 76.69 196 ASN A CA 1
ATOM 1561 C C . ASN A 1 196 ? 14.706 1.401 -27.642 1.00 76.69 196 ASN A C 1
ATOM 1563 O O . ASN A 1 196 ? 15.326 1.667 -28.673 1.00 76.69 196 ASN A O 1
ATOM 1567 N N . ASP A 1 197 ? 14.283 2.357 -26.813 1.00 71.12 197 ASP A N 1
ATOM 1568 C CA . ASP A 1 197 ? 14.489 3.789 -27.066 1.00 71.12 197 ASP A CA 1
ATOM 1569 C C . ASP A 1 197 ? 15.980 4.174 -27.020 1.00 71.12 197 ASP A C 1
ATOM 1571 O O . ASP A 1 197 ? 16.438 5.044 -27.768 1.00 71.12 197 ASP A O 1
ATOM 1575 N N . GLY A 1 198 ? 16.766 3.510 -26.166 1.00 63.75 198 GLY A N 1
ATOM 1576 C CA . GLY A 1 198 ? 18.220 3.663 -26.103 1.00 63.75 198 GLY A CA 1
ATOM 1577 C C . GLY A 1 198 ? 18.938 3.142 -27.353 1.00 63.75 198 GLY A C 1
ATOM 1578 O O . GLY A 1 198 ? 19.861 3.797 -27.837 1.00 63.75 198 GLY A O 1
ATOM 1579 N N . LEU A 1 199 ? 18.502 2.005 -27.907 1.00 56.75 199 LEU A N 1
ATOM 1580 C CA . LEU A 1 199 ? 19.066 1.408 -29.127 1.00 56.75 199 LEU A CA 1
ATOM 1581 C C . LEU A 1 199 ? 18.800 2.261 -30.378 1.00 56.75 199 LEU A C 1
ATOM 1583 O O . LEU A 1 199 ? 19.701 2.431 -31.206 1.00 56.75 199 LEU A O 1
ATOM 1587 N N . ASN A 1 200 ? 17.609 2.856 -30.487 1.00 54.34 200 ASN A N 1
ATOM 1588 C CA . ASN A 1 200 ? 17.253 3.738 -31.606 1.00 54.34 200 ASN A CA 1
ATOM 1589 C C . ASN A 1 200 ? 18.107 5.021 -31.627 1.00 54.34 200 ASN A C 1
ATOM 1591 O O . ASN A 1 200 ? 18.567 5.454 -32.678 1.00 54.34 200 ASN A O 1
ATOM 1595 N N . LYS A 1 201 ? 18.443 5.584 -30.458 1.00 52.97 201 LYS A N 1
ATOM 1596 C CA . LYS A 1 201 ? 19.316 6.774 -30.362 1.00 52.97 201 LYS A CA 1
ATOM 1597 C C . LYS A 1 201 ? 20.789 6.508 -30.703 1.00 52.97 201 LYS A C 1
ATOM 1599 O O . LYS A 1 201 ? 21.533 7.458 -30.946 1.00 52.97 201 LYS A O 1
ATOM 1604 N N . VAL A 1 202 ? 21.231 5.248 -30.677 1.00 50.97 202 VAL A N 1
ATOM 1605 C CA . VAL A 1 202 ? 22.603 4.846 -31.045 1.00 50.97 202 VAL A CA 1
ATOM 1606 C C . VAL A 1 202 ? 22.727 4.590 -32.547 1.00 50.97 202 VAL A C 1
ATOM 1608 O O . VAL A 1 202 ? 23.803 4.779 -33.099 1.00 50.97 202 VAL A O 1
ATOM 1611 N N . THR A 1 203 ? 21.643 4.193 -33.213 1.00 48.44 203 THR A N 1
ATOM 1612 C CA . THR A 1 203 ? 21.622 3.922 -34.661 1.00 48.44 203 THR A CA 1
ATOM 1613 C C . THR A 1 203 ? 21.395 5.171 -35.519 1.00 48.44 203 THR A C 1
ATOM 1615 O O . THR A 1 203 ? 21.693 5.145 -36.709 1.00 48.44 203 THR A O 1
ATOM 1618 N N . GLU A 1 204 ? 20.931 6.275 -34.926 1.00 48.31 204 GLU A N 1
ATOM 1619 C CA . GLU A 1 204 ? 20.775 7.587 -35.582 1.00 48.31 204 GLU A CA 1
ATOM 1620 C C . GLU A 1 204 ? 22.003 8.519 -35.446 1.00 48.31 204 GLU A C 1
ATOM 1622 O O . GLU A 1 204 ? 21.947 9.678 -35.867 1.00 48.31 204 GLU A O 1
ATOM 1627 N N . LYS A 1 205 ? 23.112 8.041 -34.864 1.00 43.34 205 LYS A N 1
ATOM 1628 C CA . LYS A 1 205 ? 24.404 8.750 -34.796 1.00 43.34 205 LYS A CA 1
ATOM 1629 C C . LYS A 1 205 ? 25.443 8.106 -35.702 1.00 43.34 205 LYS A C 1
ATOM 1631 O O . LYS A 1 205 ? 26.257 8.879 -36.253 1.00 43.34 205 LYS A O 1
#

Foldseek 3Di:
DDDDDDDDPDPPPPPPLQVLLVQPLLSSLLVLCVVCVCCVCVQQVHPFDFKWKKKWFPWAFDADDPPPDDPPPGIDTFMHTSGGRPVCVVLAGRCLLPDPPRDAPSVVVNVQQVVQQVVLAKDWDQADPNGRQKIKIKHFQAALVGSSHGRIIIMMITTRDPDGDPCSRVVVNVSSNSSNVSRVSNRVSSSVVVVVVVVVVVVVD

Radius of gyration: 20.95 Å; chains: 1; bounding box: 46×42×76 Å